Protein AF-X1H8E8-F1 (afdb_monomer)

Foldseek 3Di:
DDPDDDPQQFPLRVVLVVQVVVCVVVVDPPDDSLLCLLVSLLRLLLVVTDCDDPNVVSNVSNQVCLQVHPQLLSQLLCVVQVNHNHRDDSCCSHPPVSLLLVLDDPVVSVVQSVCLRVDPDNVSSNVSSVVSVVSSVVLVVLLVVVLVVLVVPADPDHFLEAEEEDEPRDLSNQQVSQVVCCVVQVHWYKYWYDDDQKTKIKIFHHPQFQPVVLVVVVVVQFPDKDDTRGIIITMGTPVCRVVSVVSSRVVCVVRDDPVSRDDDDDDPDDDDPVRDDDD

Organism: NCBI:txid412755

Structure (mmCIF, N/CA/C/O backbone):
data_AF-X1H8E8-F1
#
_entry.id   AF-X1H8E8-F1
#
loop_
_atom_site.group_PDB
_atom_site.id
_atom_site.type_symbol
_atom_site.label_atom_id
_atom_site.label_alt_id
_atom_site.label_comp_id
_atom_site.label_asym_id
_atom_site.label_entity_id
_atom_site.label_seq_id
_atom_site.pdbx_PDB_ins_code
_atom_site.Cartn_x
_atom_site.Cartn_y
_atom_site.Cartn_z
_atom_site.occupancy
_atom_site.B_iso_or_equiv
_atom_site.auth_seq_id
_atom_site.auth_comp_id
_atom_site.auth_asym_id
_atom_site.auth_atom_id
_atom_site.pdbx_PDB_model_num
ATOM 1 N N . ASP A 1 1 ? -3.486 -27.437 -11.346 1.00 59.25 1 ASP A N 1
ATOM 2 C CA . ASP A 1 1 ? -2.238 -27.109 -10.626 1.00 59.25 1 ASP A CA 1
ATOM 3 C C . ASP A 1 1 ? -1.227 -26.424 -11.524 1.00 59.25 1 ASP A C 1
ATOM 5 O O . ASP A 1 1 ? -1.175 -26.705 -12.714 1.00 59.25 1 ASP A O 1
ATOM 9 N N . CYS A 1 2 ? -0.461 -25.487 -10.970 1.00 76.62 2 CYS A N 1
ATOM 10 C CA . CYS A 1 2 ? 0.616 -24.782 -11.667 1.00 76.62 2 CYS A CA 1
ATOM 11 C C . CYS A 1 2 ? 1.951 -25.434 -11.276 1.00 76.62 2 CYS A C 1
ATOM 13 O O . CYS A 1 2 ? 2.201 -25.586 -10.083 1.00 76.62 2 CYS A O 1
ATOM 15 N N . SER A 1 3 ? 2.824 -25.776 -12.227 1.00 88.88 3 SER A N 1
ATOM 16 C CA . SER A 1 3 ? 4.136 -26.414 -11.976 1.00 88.88 3 SER A CA 1
ATOM 17 C C . SER A 1 3 ? 5.313 -25.432 -11.886 1.00 88.88 3 SER A C 1
ATOM 19 O O . SER A 1 3 ? 6.437 -25.843 -11.626 1.00 88.88 3 SER A O 1
ATOM 21 N N . TYR A 1 4 ? 5.069 -24.133 -12.080 1.00 88.50 4 TYR A N 1
ATOM 22 C CA . TYR A 1 4 ? 6.119 -23.109 -12.064 1.00 88.50 4 TYR A CA 1
ATOM 23 C C . TYR A 1 4 ? 6.870 -23.066 -10.709 1.00 88.50 4 TYR A C 1
ATOM 25 O O . TYR A 1 4 ? 6.191 -23.068 -9.680 1.00 88.50 4 TYR A O 1
ATOM 33 N N . PRO A 1 5 ? 8.214 -23.025 -10.670 1.00 88.44 5 PRO A N 1
ATOM 34 C CA . PRO A 1 5 ? 8.993 -23.292 -9.454 1.00 88.44 5 PRO A CA 1
ATOM 35 C C . PRO A 1 5 ? 8.773 -22.264 -8.336 1.00 88.44 5 PRO A C 1
ATOM 37 O O . PRO A 1 5 ? 8.593 -22.647 -7.183 1.00 88.44 5 PRO A O 1
ATOM 40 N N . PHE A 1 6 ? 8.706 -20.974 -8.669 1.00 92.19 6 PHE A N 1
ATOM 41 C CA . PHE A 1 6 ? 8.552 -19.907 -7.683 1.00 92.19 6 PHE A CA 1
ATOM 42 C C . PHE A 1 6 ? 7.147 -19.283 -7.734 1.00 92.19 6 PHE A C 1
ATOM 44 O O . PHE A 1 6 ? 6.775 -18.608 -8.693 1.00 92.19 6 PHE A O 1
ATOM 51 N N . LYS A 1 7 ? 6.330 -19.529 -6.701 1.00 89.00 7 LYS A N 1
ATOM 52 C CA . LYS A 1 7 ? 4.903 -19.135 -6.660 1.00 89.00 7 LYS A CA 1
ATOM 53 C C . LYS A 1 7 ? 4.640 -17.694 -6.239 1.00 89.00 7 LYS A C 1
ATOM 55 O O . LYS A 1 7 ? 3.517 -17.226 -6.396 1.00 89.00 7 LYS A O 1
ATOM 60 N N . GLU A 1 8 ? 5.648 -17.009 -5.713 1.00 90.44 8 GLU A N 1
ATOM 61 C CA . GLU A 1 8 ? 5.507 -15.677 -5.114 1.00 90.44 8 GLU A CA 1
ATOM 62 C C . GLU A 1 8 ? 5.952 -14.544 -6.053 1.00 90.44 8 GLU A C 1
ATOM 64 O O . GLU A 1 8 ? 6.223 -13.431 -5.602 1.00 90.44 8 GLU A O 1
ATOM 69 N N . LEU A 1 9 ? 6.035 -14.800 -7.366 1.00 93.00 9 LEU A N 1
ATOM 70 C CA . LEU A 1 9 ? 6.292 -13.743 -8.346 1.00 93.00 9 LEU A CA 1
ATOM 71 C C . LEU A 1 9 ? 5.257 -12.620 -8.209 1.00 93.00 9 LEU A C 1
ATOM 73 O O . LEU A 1 9 ? 4.049 -12.869 -8.211 1.00 93.00 9 LEU A O 1
ATOM 77 N N . ALA A 1 10 ? 5.735 -11.374 -8.171 1.00 93.69 10 ALA A N 1
ATOM 78 C CA . ALA A 1 10 ? 4.859 -10.215 -8.315 1.00 93.69 10 ALA A CA 1
ATOM 79 C C . ALA A 1 10 ? 4.105 -10.268 -9.652 1.00 93.69 10 ALA A C 1
ATOM 81 O O . ALA A 1 10 ? 4.581 -10.859 -10.628 1.00 93.69 10 ALA A O 1
ATOM 82 N N . GLY A 1 11 ? 2.965 -9.576 -9.747 1.00 93.19 11 GLY A N 1
ATOM 83 C CA . GLY A 1 11 ? 2.190 -9.529 -10.993 1.00 93.19 11 GLY A CA 1
ATOM 84 C C . GLY A 1 11 ? 3.018 -9.023 -12.183 1.00 93.19 11 GLY A C 1
ATOM 85 O O . GLY A 1 11 ? 2.935 -9.571 -13.283 1.00 93.19 11 GLY A O 1
ATOM 86 N N . VAL A 1 12 ? 3.895 -8.040 -11.945 1.00 95.12 12 VAL A N 1
ATOM 87 C CA . VAL A 1 12 ? 4.848 -7.546 -12.953 1.00 95.12 12 VAL A CA 1
ATOM 88 C C . VAL A 1 12 ? 5.909 -8.589 -13.326 1.00 95.12 12 VAL A C 1
ATOM 90 O O . VAL A 1 12 ? 6.312 -8.662 -14.483 1.00 95.12 12 VAL A O 1
ATOM 93 N N . GLY A 1 13 ? 6.320 -9.440 -12.382 1.00 96.00 13 GLY A N 1
ATOM 94 C CA . GLY A 1 13 ? 7.237 -10.551 -12.629 1.00 96.00 13 GLY A CA 1
ATOM 95 C C . GLY A 1 13 ? 6.613 -11.601 -13.546 1.00 96.00 13 GLY A C 1
ATOM 96 O O . GLY A 1 13 ? 7.248 -12.044 -14.498 1.00 96.00 13 GLY A O 1
ATOM 97 N N . VAL A 1 14 ? 5.333 -1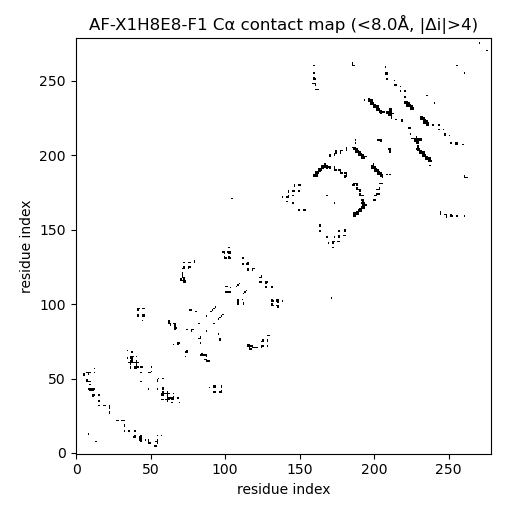1.929 -13.345 1.00 95.88 14 VAL A N 1
ATOM 98 C CA . VAL A 1 14 ? 4.589 -12.822 -14.251 1.00 95.88 14 VAL A CA 1
ATOM 99 C C . VAL A 1 14 ? 4.488 -12.220 -15.659 1.00 95.88 14 VAL A C 1
ATOM 101 O O . VAL A 1 14 ? 4.739 -12.913 -16.645 1.00 95.88 14 VAL A O 1
ATOM 104 N N . ALA A 1 15 ? 4.185 -10.921 -15.768 1.00 96.06 15 ALA A N 1
ATOM 105 C CA . ALA A 1 15 ? 4.158 -10.222 -17.055 1.00 96.06 15 ALA A CA 1
ATOM 106 C C . ALA A 1 15 ? 5.532 -10.237 -17.749 1.00 96.06 15 ALA A C 1
ATOM 108 O O . ALA A 1 15 ? 5.620 -10.489 -18.949 1.00 96.06 15 ALA A O 1
ATOM 109 N N . PHE A 1 16 ? 6.613 -10.047 -16.994 1.00 96.31 16 PHE A N 1
ATOM 110 C CA . PHE A 1 16 ? 7.978 -10.133 -17.504 1.00 96.31 16 PHE A CA 1
ATOM 111 C C . PHE A 1 16 ? 8.326 -11.530 -18.027 1.00 96.31 16 PHE A C 1
ATOM 113 O O . PHE A 1 16 ? 8.882 -11.657 -19.117 1.00 96.31 16 PHE A O 1
ATOM 120 N N . LYS A 1 17 ? 7.937 -12.592 -17.311 1.00 94.94 17 LYS A N 1
ATOM 121 C CA . LYS A 1 17 ? 8.120 -13.976 -17.776 1.00 94.94 17 LYS A CA 1
ATOM 122 C C . LYS A 1 17 ? 7.392 -14.247 -19.085 1.00 94.94 17 LYS A C 1
ATOM 124 O O . LYS A 1 17 ? 7.932 -14.932 -19.952 1.00 94.94 17 LYS A O 1
ATOM 129 N N . LEU A 1 18 ? 6.204 -13.670 -19.262 1.00 94.69 18 LEU A N 1
ATOM 130 C CA . LEU A 1 18 ? 5.484 -13.744 -20.529 1.00 94.69 18 LEU A CA 1
ATOM 131 C C . LEU A 1 18 ? 6.255 -13.043 -21.659 1.00 94.69 18 LEU A C 1
ATOM 133 O O . LEU A 1 18 ? 6.382 -13.617 -22.739 1.00 94.69 18 LEU A O 1
ATOM 137 N N . VAL A 1 19 ? 6.816 -11.853 -21.414 1.00 94.31 19 VAL A N 1
ATOM 138 C CA . VAL A 1 19 ? 7.668 -11.149 -22.393 1.00 94.31 19 VAL A CA 1
ATOM 139 C C . VAL A 1 19 ? 8.887 -11.996 -22.770 1.00 94.31 19 VAL A C 1
ATOM 141 O O . VAL A 1 19 ? 9.157 -12.168 -23.957 1.00 94.31 19 VAL A O 1
ATOM 144 N N . GLN A 1 20 ? 9.576 -12.594 -21.789 1.00 93.44 20 GLN A N 1
ATOM 145 C CA . GLN A 1 20 ? 10.710 -13.493 -22.039 1.00 93.44 20 GLN A CA 1
ATOM 146 C C . GLN A 1 20 ? 10.312 -14.693 -22.910 1.00 93.44 20 GLN A C 1
ATOM 148 O O . GLN A 1 20 ? 10.977 -14.983 -23.906 1.00 93.44 20 GLN A O 1
ATOM 153 N N . ALA A 1 21 ? 9.207 -15.364 -22.575 1.00 93.31 21 ALA A N 1
ATOM 154 C CA . ALA A 1 21 ? 8.723 -16.524 -23.319 1.00 93.31 21 ALA A CA 1
ATOM 155 C C . ALA A 1 21 ? 8.324 -16.170 -24.762 1.00 93.31 21 ALA A C 1
ATOM 157 O O . ALA A 1 21 ? 8.595 -16.939 -25.686 1.00 93.31 21 ALA A O 1
ATOM 158 N N . LEU A 1 22 ? 7.703 -15.005 -24.976 1.00 92.56 22 LEU A N 1
ATOM 159 C CA . LEU A 1 22 ? 7.336 -14.526 -26.311 1.00 92.56 22 LEU A CA 1
ATOM 160 C C . LEU A 1 22 ? 8.565 -14.166 -27.151 1.00 92.56 22 LEU A C 1
ATOM 162 O O . LEU A 1 22 ? 8.634 -14.583 -28.305 1.00 92.56 22 LEU A O 1
ATOM 166 N N . ALA A 1 23 ? 9.543 -13.453 -26.582 1.00 90.69 23 ALA A N 1
ATOM 167 C CA . ALA A 1 23 ? 10.782 -13.104 -27.279 1.00 90.69 23 ALA A CA 1
ATOM 168 C C . ALA A 1 23 ? 11.535 -14.362 -27.750 1.00 90.69 23 ALA A C 1
ATOM 170 O O . ALA A 1 23 ? 11.924 -14.454 -28.916 1.00 90.69 23 ALA A O 1
ATOM 171 N N . GLN A 1 24 ? 11.636 -15.374 -26.878 1.00 90.19 24 GLN A N 1
ATOM 172 C CA . GLN A 1 24 ? 12.229 -16.673 -27.210 1.00 90.19 24 GLN A CA 1
ATOM 173 C C . GLN A 1 24 ? 11.442 -17.405 -28.304 1.00 90.19 24 GLN A C 1
ATOM 175 O O . GLN A 1 24 ? 12.018 -17.829 -29.306 1.00 90.19 24 GLN A O 1
ATOM 180 N N . LYS A 1 25 ? 10.118 -17.531 -28.145 1.00 91.38 25 LYS A N 1
ATOM 181 C CA . LYS A 1 25 ? 9.270 -18.287 -29.078 1.00 91.38 25 LYS A CA 1
ATOM 182 C C . LYS A 1 25 ? 9.210 -17.666 -30.472 1.00 91.38 25 LYS A C 1
ATOM 184 O O . LYS A 1 25 ? 9.121 -18.394 -31.453 1.00 91.38 25 LYS A O 1
ATOM 189 N N . LEU A 1 26 ? 9.249 -16.340 -30.557 1.00 90.12 26 LEU A 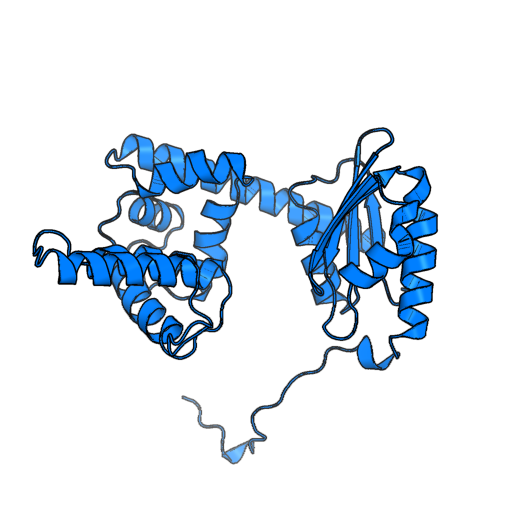N 1
ATOM 190 C CA . LEU A 1 26 ? 9.271 -15.617 -31.828 1.00 90.12 26 LEU A CA 1
ATOM 191 C C . LEU A 1 26 ? 10.684 -15.507 -32.419 1.00 90.12 26 LEU A C 1
ATOM 193 O O . LEU A 1 26 ? 10.824 -14.960 -33.508 1.00 90.12 26 LEU A O 1
ATOM 197 N N . SER A 1 27 ? 11.717 -15.986 -31.705 1.00 84.62 27 SER A N 1
ATOM 198 C CA . SER A 1 27 ? 13.137 -15.788 -32.049 1.00 84.62 27 SER A CA 1
ATOM 199 C C . SER A 1 27 ? 13.451 -14.329 -32.400 1.00 84.62 27 SER A C 1
ATOM 201 O O . SER A 1 27 ? 14.275 -14.035 -33.263 1.00 84.62 27 SER A O 1
ATOM 203 N N . SER A 1 28 ? 12.740 -13.403 -31.752 1.00 77.25 28 SER A N 1
ATOM 204 C CA . SER A 1 28 ? 12.810 -11.986 -32.069 1.00 77.25 28 SER A CA 1
ATOM 205 C C . SER A 1 28 ? 13.967 -11.369 -31.306 1.00 77.25 28 SER A C 1
ATOM 207 O O . SER A 1 28 ? 13.944 -11.305 -30.080 1.00 77.25 28 SER A O 1
ATOM 209 N N . THR A 1 29 ? 14.957 -10.865 -32.034 1.00 79.19 29 THR A N 1
ATOM 210 C CA . THR A 1 29 ? 16.015 -10.013 -31.474 1.00 79.19 29 THR A CA 1
ATOM 211 C C . THR A 1 29 ? 15.560 -8.563 -31.300 1.00 79.19 29 THR A C 1
ATOM 213 O O . THR A 1 29 ? 16.304 -7.752 -30.759 1.00 79.19 29 THR A O 1
ATOM 216 N N . ALA A 1 30 ? 14.347 -8.221 -31.752 1.00 80.62 30 ALA A N 1
ATOM 217 C CA . ALA A 1 30 ? 13.818 -6.860 -31.696 1.00 80.62 30 ALA A CA 1
ATOM 218 C C . ALA A 1 30 ? 13.302 -6.461 -30.305 1.00 80.62 30 ALA A C 1
ATOM 220 O O . ALA A 1 30 ? 13.048 -5.284 -30.070 1.00 80.62 30 ALA A O 1
ATOM 221 N N . VAL A 1 31 ? 13.113 -7.426 -29.401 1.00 84.00 31 VAL A N 1
ATOM 222 C CA . VAL A 1 31 ? 12.701 -7.177 -28.018 1.00 84.00 31 VAL A CA 1
ATOM 223 C C . VAL A 1 31 ? 13.732 -7.816 -27.107 1.00 84.00 31 VAL A C 1
ATOM 225 O O . VAL A 1 31 ? 13.791 -9.040 -27.015 1.00 84.00 31 VAL A O 1
ATOM 228 N N . ASP A 1 32 ? 14.515 -6.993 -26.418 1.00 90.19 32 ASP A N 1
ATOM 229 C CA . ASP A 1 32 ? 15.323 -7.447 -25.294 1.00 90.19 32 ASP A CA 1
ATOM 230 C C . ASP A 1 32 ? 14.500 -7.293 -24.004 1.00 90.19 32 ASP A C 1
ATOM 232 O O . ASP A 1 32 ? 14.245 -6.167 -23.568 1.00 90.19 32 ASP A O 1
ATOM 236 N N . PRO A 1 33 ? 14.075 -8.396 -23.353 1.00 91.75 33 PRO A N 1
ATOM 237 C CA . PRO A 1 33 ? 13.344 -8.308 -22.099 1.00 91.75 33 PRO A CA 1
ATOM 238 C C . PRO A 1 33 ? 14.093 -7.505 -21.029 1.00 91.75 33 PRO A C 1
ATOM 240 O O . PRO A 1 33 ? 13.442 -6.869 -20.205 1.00 91.75 33 PRO A O 1
ATOM 243 N N . SER A 1 34 ? 15.435 -7.490 -21.043 1.00 91.69 34 SER A N 1
ATOM 244 C CA . SER A 1 34 ? 16.251 -6.785 -20.046 1.00 91.69 34 SER A CA 1
ATOM 245 C C . SER A 1 34 ? 15.936 -5.283 -19.956 1.00 91.69 34 SER A C 1
ATOM 247 O O . SER A 1 34 ? 16.108 -4.666 -18.900 1.00 91.69 34 SER A O 1
ATOM 249 N N . GLU A 1 35 ? 15.385 -4.698 -21.025 1.00 92.25 35 GLU A N 1
ATOM 250 C CA . GLU A 1 35 ? 14.961 -3.300 -21.070 1.00 92.25 35 GLU A CA 1
ATOM 251 C C . GLU A 1 35 ? 13.826 -2.967 -20.100 1.00 92.25 35 GLU A C 1
ATOM 253 O O . GLU A 1 35 ? 13.697 -1.810 -19.714 1.00 92.25 35 GLU A O 1
ATOM 258 N N . TYR A 1 36 ? 13.045 -3.960 -19.669 1.00 95.38 36 TYR A N 1
ATOM 259 C CA . TYR A 1 36 ? 11.902 -3.768 -18.772 1.00 95.38 36 TYR A CA 1
ATOM 260 C C . TYR A 1 36 ? 12.219 -4.050 -17.300 1.00 95.38 36 TYR A C 1
ATOM 262 O O . TYR A 1 36 ? 11.323 -3.975 -16.456 1.00 95.38 36 TYR A O 1
ATOM 270 N N . LEU A 1 37 ? 13.463 -4.408 -16.963 1.00 97.12 37 LEU A N 1
ATOM 271 C CA . LEU A 1 37 ? 13.833 -4.788 -15.596 1.00 97.12 37 LEU A CA 1
ATOM 272 C C . LEU A 1 37 ? 13.620 -3.653 -14.584 1.00 97.12 37 LEU A C 1
ATOM 274 O O . LEU A 1 37 ? 13.286 -3.921 -13.433 1.00 97.12 37 LEU A O 1
ATOM 278 N N . ASP A 1 38 ? 13.735 -2.395 -15.004 1.00 96.75 38 ASP A N 1
ATOM 279 C CA . ASP A 1 38 ? 13.435 -1.232 -14.165 1.00 96.75 38 ASP A CA 1
ATOM 280 C C . ASP A 1 38 ? 11.955 -1.182 -13.734 1.00 96.75 38 ASP A C 1
ATOM 282 O O . ASP A 1 38 ? 11.650 -0.964 -12.557 1.00 96.75 38 ASP A O 1
ATOM 286 N N . LEU A 1 39 ? 11.026 -1.464 -14.652 1.00 96.62 39 LEU A N 1
ATOM 287 C CA . LEU A 1 39 ? 9.596 -1.593 -14.372 1.00 96.62 39 LEU A CA 1
ATOM 288 C C . LEU A 1 39 ? 9.301 -2.819 -13.503 1.00 96.62 39 LEU A C 1
ATOM 290 O O . LEU A 1 39 ? 8.440 -2.750 -12.623 1.00 96.62 39 LEU A O 1
ATOM 294 N N . VAL A 1 40 ? 10.021 -3.924 -13.720 1.00 97.31 40 VAL A N 1
ATOM 295 C CA . VAL A 1 40 ? 9.889 -5.143 -12.910 1.00 97.31 40 VAL A CA 1
ATOM 296 C C . VAL A 1 40 ? 10.310 -4.887 -11.472 1.00 97.31 40 VAL A C 1
ATOM 298 O O . VAL A 1 40 ? 9.544 -5.212 -10.565 1.00 97.31 40 VAL A O 1
ATOM 301 N N . ALA A 1 41 ? 11.470 -4.269 -11.239 1.00 97.12 41 ALA A N 1
ATOM 302 C CA . ALA A 1 41 ? 11.906 -3.918 -9.891 1.00 97.12 41 ALA A CA 1
ATOM 303 C C . ALA A 1 41 ? 10.909 -2.970 -9.221 1.00 97.12 41 ALA A C 1
ATOM 305 O O . ALA A 1 41 ? 10.470 -3.229 -8.101 1.00 97.12 41 ALA A O 1
ATOM 306 N N . LEU A 1 42 ? 10.483 -1.921 -9.932 1.00 96.25 42 LEU A N 1
ATOM 307 C CA . LEU A 1 42 ? 9.504 -0.961 -9.432 1.00 96.25 42 LEU A CA 1
ATOM 308 C C . LEU A 1 42 ? 8.193 -1.633 -9.004 1.00 96.25 42 LEU A C 1
ATOM 310 O O . LEU A 1 42 ? 7.727 -1.390 -7.893 1.00 96.25 42 LEU A O 1
ATOM 314 N N . GLY A 1 43 ? 7.596 -2.464 -9.863 1.00 94.81 43 GLY A N 1
ATOM 315 C CA . GLY A 1 43 ? 6.335 -3.138 -9.553 1.00 94.81 43 GLY A CA 1
ATOM 316 C C . GLY A 1 43 ? 6.484 -4.196 -8.458 1.00 94.81 43 GLY A C 1
ATOM 317 O O . GLY A 1 43 ? 5.631 -4.285 -7.583 1.00 94.81 43 GLY A O 1
ATOM 318 N N . THR A 1 44 ? 7.593 -4.940 -8.447 1.00 96.19 44 THR A N 1
ATOM 319 C CA . THR A 1 44 ? 7.859 -5.971 -7.430 1.00 96.19 44 THR A CA 1
ATOM 320 C C . THR A 1 44 ? 8.000 -5.350 -6.042 1.00 96.19 44 THR A C 1
ATOM 322 O O . THR A 1 44 ? 7.369 -5.809 -5.092 1.00 96.19 44 THR A O 1
ATOM 325 N N . ILE A 1 45 ? 8.760 -4.256 -5.928 1.00 95.94 45 ILE A N 1
ATOM 326 C CA . ILE A 1 45 ? 8.913 -3.524 -4.665 1.00 95.94 45 ILE A CA 1
ATOM 327 C C . ILE A 1 45 ? 7.593 -2.846 -4.265 1.00 95.94 45 ILE A C 1
ATOM 329 O O . ILE A 1 45 ? 7.234 -2.846 -3.089 1.00 95.94 45 ILE A O 1
ATOM 333 N N . ALA A 1 46 ? 6.842 -2.292 -5.225 1.00 91.88 46 ALA A N 1
ATOM 334 C CA . ALA A 1 46 ? 5.552 -1.652 -4.956 1.00 91.88 46 ALA A CA 1
ATOM 335 C C . ALA A 1 46 ? 4.476 -2.629 -4.446 1.00 91.88 46 ALA A C 1
ATOM 337 O O . ALA A 1 46 ? 3.617 -2.211 -3.666 1.00 91.88 46 ALA A O 1
ATOM 338 N N . ASP A 1 47 ? 4.530 -3.900 -4.856 1.00 88.69 47 ASP A N 1
ATOM 339 C CA . ASP A 1 47 ? 3.618 -4.956 -4.399 1.00 88.69 47 ASP A CA 1
ATOM 340 C C . ASP A 1 47 ? 3.996 -5.528 -3.019 1.00 88.69 47 ASP A C 1
ATOM 342 O O . ASP A 1 47 ? 3.213 -6.280 -2.439 1.00 88.69 47 ASP A O 1
ATOM 346 N N . VAL A 1 48 ? 5.158 -5.153 -2.463 1.00 86.38 48 VAL A N 1
ATOM 347 C CA . VAL A 1 48 ? 5.635 -5.602 -1.139 1.00 86.38 48 VAL A CA 1
ATOM 348 C C . VAL A 1 48 ? 5.658 -7.142 -1.035 1.00 86.38 48 VAL A C 1
ATOM 350 O O . VAL A 1 48 ? 5.318 -7.725 -0.005 1.00 86.38 48 VAL A O 1
ATOM 353 N N . VAL A 1 49 ? 6.030 -7.82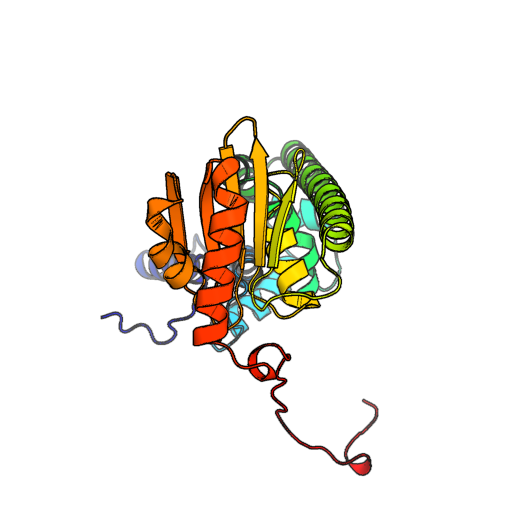2 -2.126 1.00 88.50 49 VAL A N 1
ATOM 354 C CA . VAL A 1 49 ? 6.200 -9.287 -2.149 1.00 88.50 49 VAL A CA 1
ATOM 355 C C . VAL A 1 49 ? 7.558 -9.701 -1.579 1.00 88.50 49 VAL A C 1
ATOM 357 O O . VAL A 1 49 ? 8.470 -8.884 -1.450 1.00 88.50 49 VAL A O 1
ATOM 360 N N . SER A 1 50 ? 7.717 -10.988 -1.252 1.00 88.31 50 SER A N 1
ATOM 361 C CA . SER A 1 50 ? 8.978 -11.507 -0.718 1.00 88.31 50 SER A CA 1
ATOM 362 C C . SER A 1 50 ? 10.125 -11.342 -1.717 1.00 88.31 50 SER A C 1
ATOM 364 O O . SER A 1 50 ? 10.042 -11.810 -2.855 1.00 88.31 50 SER A O 1
ATOM 366 N N . LEU A 1 51 ? 11.229 -10.732 -1.278 1.00 93.06 51 LEU A N 1
ATOM 367 C CA . LEU A 1 51 ? 12.468 -10.611 -2.053 1.00 93.06 51 LEU A CA 1
ATOM 368 C C . LEU A 1 51 ? 13.364 -11.836 -1.850 1.00 93.06 51 LEU A C 1
ATOM 370 O O . LEU A 1 51 ? 14.504 -11.754 -1.390 1.00 93.06 51 LEU A O 1
ATOM 374 N N . LYS A 1 52 ? 12.808 -12.993 -2.204 1.00 93.50 52 LYS A N 1
ATOM 375 C CA . LYS A 1 52 ? 13.482 -14.291 -2.252 1.00 93.50 52 LYS A CA 1
ATOM 376 C C . LYS A 1 52 ? 13.559 -14.769 -3.699 1.00 93.50 52 LYS A C 1
ATOM 378 O O . LYS A 1 52 ? 12.781 -14.318 -4.539 1.00 93.50 52 LYS A O 1
ATOM 383 N N . ASP A 1 53 ? 14.503 -15.668 -3.963 1.00 95.31 53 ASP A N 1
ATOM 384 C CA . ASP A 1 53 ? 14.640 -16.369 -5.245 1.00 95.31 53 ASP A CA 1
ATOM 385 C C . ASP A 1 53 ? 14.537 -15.417 -6.462 1.00 95.31 53 ASP A C 1
ATOM 387 O O . ASP A 1 53 ? 15.265 -14.420 -6.525 1.00 95.31 53 ASP A O 1
ATOM 391 N N . GLU A 1 54 ? 13.615 -15.658 -7.398 1.00 95.69 54 GLU A N 1
ATOM 392 C CA . GLU A 1 54 ? 13.482 -14.866 -8.621 1.00 95.69 54 GLU A CA 1
ATOM 393 C C . GLU A 1 54 ? 13.192 -13.384 -8.362 1.00 95.69 54 GLU A C 1
ATOM 395 O O . GLU A 1 54 ? 13.796 -12.532 -9.014 1.00 95.69 54 GLU A O 1
ATOM 400 N N . ASN A 1 55 ? 12.326 -13.048 -7.396 1.00 96.81 55 ASN A N 1
ATOM 401 C CA . ASN A 1 55 ? 12.039 -11.644 -7.074 1.00 96.81 55 ASN A CA 1
ATOM 402 C C . ASN A 1 55 ? 13.317 -10.914 -6.641 1.00 96.81 55 ASN A C 1
ATOM 404 O O . ASN A 1 55 ? 13.531 -9.773 -7.042 1.00 96.81 55 ASN A O 1
ATOM 408 N N . ARG A 1 56 ? 14.195 -11.578 -5.875 1.00 96.81 56 ARG A N 1
ATOM 409 C CA . ARG A 1 56 ? 15.479 -11.007 -5.440 1.00 96.81 56 ARG A CA 1
ATOM 410 C C . ARG A 1 56 ? 16.388 -10.700 -6.627 1.00 96.81 56 ARG A C 1
ATOM 412 O O . ARG A 1 56 ? 16.976 -9.623 -6.684 1.00 96.81 56 ARG A O 1
ATOM 419 N N . VAL A 1 57 ? 16.509 -11.639 -7.565 1.00 96.50 57 VAL A N 1
ATOM 420 C CA . VAL A 1 57 ? 17.357 -11.469 -8.756 1.00 96.50 57 VAL A CA 1
ATOM 421 C C . VAL A 1 57 ? 16.803 -10.363 -9.656 1.00 96.50 57 VAL A C 1
ATOM 423 O O . VAL A 1 57 ? 17.549 -9.474 -10.063 1.00 96.50 57 VAL A O 1
ATOM 426 N N . LEU A 1 58 ? 15.494 -10.381 -9.922 1.00 97.19 58 LEU A N 1
ATOM 427 C CA . LEU A 1 58 ? 14.823 -9.385 -10.758 1.00 97.19 58 LEU A CA 1
ATOM 428 C C . LEU A 1 58 ? 14.913 -7.979 -10.158 1.00 97.19 58 LEU A C 1
ATOM 430 O O . LEU A 1 58 ? 15.189 -7.028 -10.885 1.00 97.19 58 LEU A O 1
ATOM 434 N N . VAL A 1 59 ? 14.725 -7.844 -8.843 1.00 97.62 59 VAL A N 1
ATOM 435 C CA . VAL A 1 59 ? 14.851 -6.554 -8.156 1.00 97.62 59 VAL A CA 1
ATOM 436 C C . VAL A 1 59 ? 16.287 -6.053 -8.188 1.00 97.62 59 VAL A C 1
ATOM 438 O O . VAL A 1 59 ? 16.493 -4.900 -8.553 1.00 97.62 59 VAL A O 1
ATOM 441 N N . LYS A 1 60 ? 17.283 -6.900 -7.897 1.00 97.00 60 LYS A N 1
ATOM 442 C CA . LYS A 1 60 ? 18.695 -6.496 -7.947 1.00 97.00 60 LYS A CA 1
ATOM 443 C C . LYS A 1 60 ? 19.071 -5.930 -9.322 1.00 97.00 60 LYS A C 1
ATOM 445 O O . LYS A 1 60 ? 19.520 -4.792 -9.414 1.00 97.00 60 LYS A O 1
ATOM 450 N N . LEU A 1 61 ? 18.831 -6.702 -10.383 1.00 97.00 61 LEU A N 1
ATOM 451 C CA . LEU A 1 61 ? 19.157 -6.287 -11.752 1.00 97.00 61 LEU A CA 1
ATOM 452 C C . LEU A 1 61 ? 18.317 -5.082 -12.199 1.00 97.00 61 LEU A C 1
ATOM 454 O O . LEU A 1 61 ? 18.791 -4.202 -12.914 1.00 97.00 61 LEU A O 1
ATOM 458 N N . GLY A 1 62 ? 17.057 -5.018 -11.771 1.00 97.31 62 GLY A N 1
ATOM 459 C CA . GLY A 1 62 ? 16.168 -3.920 -12.113 1.00 97.31 62 GLY A CA 1
ATOM 460 C C . GLY A 1 62 ? 16.484 -2.609 -11.400 1.00 97.31 62 GLY A C 1
ATOM 461 O O . GLY A 1 62 ? 16.263 -1.557 -11.990 1.00 97.31 62 GLY A O 1
ATOM 462 N N . LEU A 1 63 ? 17.048 -2.628 -10.188 1.00 96.94 63 LEU A N 1
ATOM 463 C CA . LEU A 1 63 ? 17.541 -1.419 -9.516 1.00 96.94 63 LEU A CA 1
ATOM 464 C C . LEU A 1 63 ? 18.767 -0.837 -10.226 1.00 96.94 63 LEU A C 1
ATOM 466 O O . LEU A 1 63 ? 18.807 0.370 -10.477 1.00 96.94 63 LEU A O 1
ATOM 470 N N . GLU A 1 64 ? 19.713 -1.695 -10.622 1.00 94.81 64 GLU A N 1
ATOM 471 C CA . GLU A 1 64 ? 20.860 -1.307 -11.456 1.00 94.81 64 GLU A CA 1
ATOM 472 C C . GLU A 1 64 ? 20.372 -0.682 -12.775 1.00 94.81 64 GLU A C 1
ATOM 474 O O . GLU A 1 64 ? 20.829 0.389 -13.186 1.00 94.81 64 GLU A O 1
ATOM 479 N N . ARG A 1 65 ? 19.359 -1.296 -13.406 1.00 95.44 65 ARG A N 1
ATOM 480 C CA . ARG A 1 65 ? 18.739 -0.761 -14.622 1.00 95.44 65 ARG A CA 1
ATOM 481 C C . ARG A 1 65 ? 18.008 0.557 -14.380 1.00 95.44 65 ARG A C 1
ATOM 483 O O . ARG A 1 65 ? 18.118 1.459 -15.203 1.00 95.44 65 ARG A O 1
ATOM 490 N N . LEU A 1 66 ? 17.289 0.694 -13.267 1.00 96.38 66 LEU A N 1
ATOM 491 C CA . LEU A 1 66 ? 16.499 1.878 -12.922 1.00 96.38 66 LEU A CA 1
ATOM 492 C C . LEU A 1 66 ? 17.374 3.129 -12.776 1.00 96.38 66 LEU A C 1
ATOM 494 O O . LEU A 1 66 ? 16.973 4.202 -13.229 1.00 96.38 66 LEU A O 1
ATOM 498 N N . GLN A 1 67 ? 18.582 2.991 -12.219 1.00 93.06 67 GLN A N 1
ATOM 499 C CA . GLN A 1 67 ? 19.563 4.081 -12.129 1.00 93.06 67 GLN A CA 1
ATOM 500 C C . GLN A 1 67 ? 19.905 4.676 -13.506 1.00 93.06 67 GLN A C 1
ATOM 502 O O . GLN A 1 67 ? 20.129 5.882 -13.627 1.00 93.06 67 GLN A O 1
ATOM 507 N N . GLN A 1 68 ? 19.909 3.839 -14.545 1.00 91.62 68 GLN A N 1
ATOM 508 C CA . GLN A 1 68 ? 20.222 4.202 -15.929 1.00 91.62 68 GLN A CA 1
ATOM 509 C C . GLN A 1 68 ? 19.034 3.949 -16.870 1.00 91.62 68 GLN A C 1
ATOM 511 O O . GLN A 1 68 ? 19.219 3.616 -18.043 1.00 91.62 68 GLN A O 1
ATOM 516 N N . SER A 1 69 ? 17.810 4.080 -16.351 1.00 93.94 69 SER A N 1
ATOM 517 C CA . SER A 1 69 ? 16.594 3.739 -17.088 1.00 93.94 69 SER A CA 1
ATOM 518 C C . SER A 1 69 ? 16.516 4.508 -18.409 1.00 93.94 69 SER A C 1
ATOM 520 O O . SER A 1 69 ? 16.744 5.718 -18.445 1.00 93.94 69 SER A O 1
ATOM 522 N N . SER A 1 70 ? 16.158 3.826 -19.499 1.00 92.75 70 SER A N 1
ATOM 523 C CA . SER A 1 70 ? 15.814 4.461 -20.779 1.00 92.75 70 SER A CA 1
ATOM 524 C C . SER A 1 70 ? 14.374 4.991 -20.786 1.00 92.75 70 SER A C 1
ATOM 526 O O . SER A 1 70 ? 14.023 5.810 -21.638 1.00 92.75 70 SER A O 1
ATOM 528 N N . ASN A 1 71 ? 13.547 4.588 -19.814 1.00 96.12 71 ASN A N 1
ATOM 529 C CA . ASN A 1 71 ? 12.160 5.009 -19.695 1.00 96.12 71 ASN A CA 1
ATOM 530 C C . ASN A 1 71 ? 12.074 6.492 -19.304 1.00 96.12 71 ASN A C 1
ATOM 532 O O . ASN A 1 71 ? 12.416 6.898 -18.189 1.00 96.12 71 ASN A O 1
ATOM 536 N N . LEU A 1 72 ? 11.572 7.319 -20.223 1.00 97.00 72 LEU A N 1
ATOM 537 C CA . LEU A 1 72 ? 11.452 8.763 -20.024 1.00 97.00 72 LEU A CA 1
ATOM 538 C C . LEU A 1 72 ? 10.621 9.121 -18.781 1.00 97.00 72 LEU A C 1
ATOM 540 O O . LEU A 1 72 ? 10.991 10.043 -18.048 1.00 97.00 72 LEU A O 1
ATOM 544 N N . GLY A 1 73 ? 9.537 8.388 -18.516 1.00 96.69 73 GLY A N 1
ATOM 545 C CA . GLY A 1 73 ? 8.681 8.587 -17.349 1.00 96.69 73 GLY A CA 1
ATOM 546 C C . GLY A 1 73 ? 9.413 8.353 -16.029 1.00 96.69 73 GLY A C 1
ATOM 547 O O . GLY A 1 73 ? 9.366 9.201 -15.133 1.00 96.69 73 GLY A O 1
ATOM 548 N N . LEU A 1 74 ? 10.152 7.244 -15.927 1.00 96.50 74 LEU A N 1
ATOM 549 C CA . LEU A 1 74 ? 10.960 6.921 -14.746 1.00 96.50 74 LEU A CA 1
ATOM 550 C C . LEU A 1 74 ? 12.087 7.929 -14.534 1.00 96.50 74 LEU A C 1
ATOM 552 O O . LEU A 1 74 ? 12.229 8.457 -13.431 1.00 96.50 74 LEU A O 1
ATOM 556 N N . ARG A 1 75 ? 12.829 8.283 -15.590 1.00 97.00 75 ARG A N 1
ATOM 557 C CA . ARG A 1 75 ? 13.874 9.320 -15.523 1.00 97.00 75 ARG A CA 1
ATOM 558 C C . ARG A 1 75 ? 13.324 10.657 -15.035 1.00 97.00 75 ARG A C 1
ATOM 560 O O . ARG A 1 75 ? 13.942 11.329 -14.211 1.00 97.00 75 ARG A O 1
ATOM 567 N N . THR A 1 76 ? 12.146 11.034 -15.528 1.00 97.19 76 THR A N 1
ATOM 568 C CA . THR A 1 76 ? 11.476 12.275 -15.131 1.00 97.19 76 THR A CA 1
ATOM 569 C C . THR A 1 76 ? 11.102 12.245 -13.650 1.00 97.19 76 THR A C 1
ATOM 571 O O . THR A 1 76 ? 11.349 13.221 -12.943 1.00 97.19 76 THR A O 1
ATOM 574 N N . LEU A 1 77 ? 10.559 11.126 -13.154 1.00 95.44 77 LEU A N 1
ATOM 575 C CA . LEU A 1 77 ? 10.271 10.961 -11.727 1.00 95.44 77 LEU A CA 1
ATOM 576 C C . LEU A 1 77 ? 11.538 11.025 -10.880 1.00 95.44 77 LEU A C 1
ATOM 578 O O . LEU A 1 77 ? 11.558 11.786 -9.919 1.00 95.44 77 LEU A O 1
ATOM 582 N N . LEU A 1 78 ? 12.590 10.288 -11.247 1.00 96.50 78 LEU A N 1
ATOM 583 C CA . LEU A 1 78 ? 13.878 10.290 -10.546 1.00 96.50 78 LEU A CA 1
ATOM 584 C C . LEU A 1 78 ? 14.461 11.702 -10.445 1.00 96.50 78 LEU A C 1
ATOM 586 O O . LEU A 1 78 ? 14.898 12.115 -9.371 1.00 96.50 78 LEU A O 1
ATOM 590 N N . SER A 1 79 ? 14.413 12.473 -11.534 1.00 96.12 79 SER A N 1
ATOM 591 C CA . SER A 1 79 ? 14.828 13.877 -11.528 1.00 96.12 79 SER A CA 1
ATOM 592 C C . SER A 1 79 ? 13.966 14.728 -10.601 1.00 96.12 79 SER A C 1
ATOM 594 O O . SER A 1 79 ? 14.510 15.518 -9.833 1.00 96.12 79 SER A O 1
ATOM 596 N N . LEU A 1 80 ? 12.640 14.571 -10.649 1.00 95.50 80 LEU A N 1
ATOM 597 C CA . LEU A 1 80 ? 11.704 15.348 -9.835 1.00 95.50 80 LEU A CA 1
ATOM 598 C C . LEU A 1 80 ? 11.918 15.122 -8.332 1.00 95.50 80 LEU A C 1
ATOM 600 O O . LEU A 1 80 ? 11.768 16.051 -7.545 1.00 95.50 80 LEU A O 1
ATOM 604 N N . VAL A 1 81 ? 12.286 13.900 -7.937 1.00 94.75 81 VAL A N 1
ATOM 605 C CA . VAL A 1 81 ? 12.510 13.531 -6.531 1.00 94.75 81 VAL A CA 1
ATOM 606 C C . VAL A 1 81 ? 13.971 13.653 -6.084 1.00 94.75 81 VAL A C 1
ATOM 608 O O . VAL A 1 81 ? 14.304 13.242 -4.976 1.00 94.75 81 VAL A O 1
ATOM 611 N N . GLY A 1 82 ? 14.852 14.204 -6.926 1.00 95.69 82 GLY A N 1
ATOM 612 C CA . GLY A 1 82 ? 16.262 14.422 -6.585 1.00 95.69 82 GLY A CA 1
ATOM 613 C C . GLY A 1 82 ? 17.099 13.140 -6.483 1.00 95.69 82 GLY A C 1
ATOM 614 O O . GLY A 1 82 ? 18.093 13.115 -5.752 1.00 95.69 82 GLY A O 1
ATOM 615 N N . LEU A 1 83 ? 16.702 12.082 -7.195 1.00 95.88 83 LEU A N 1
ATOM 616 C CA . LEU A 1 83 ? 17.398 10.791 -7.273 1.00 95.88 83 LEU A CA 1
ATOM 617 C C . LEU A 1 83 ? 18.137 10.571 -8.603 1.00 95.88 83 LEU A C 1
ATOM 619 O O . LEU A 1 83 ? 18.753 9.530 -8.799 1.00 95.88 83 LEU A O 1
ATOM 623 N N . SER A 1 84 ? 18.108 11.541 -9.520 1.00 94.06 84 SER A N 1
ATOM 624 C CA . SER A 1 84 ? 18.828 11.440 -10.794 1.00 94.06 84 SER A CA 1
ATOM 625 C C . SER A 1 84 ? 20.327 11.203 -10.579 1.00 94.06 84 SER A C 1
ATOM 627 O O . SER A 1 84 ? 20.977 11.966 -9.865 1.00 94.06 84 SER A O 1
ATOM 629 N N . GLY A 1 85 ? 20.868 10.163 -11.221 1.00 88.56 85 GLY A N 1
ATOM 630 C CA . GLY A 1 85 ? 22.288 9.800 -11.162 1.00 88.56 85 GLY A CA 1
ATOM 631 C C . GLY A 1 85 ? 22.750 9.177 -9.840 1.00 88.56 85 GLY A C 1
ATOM 632 O O . GLY A 1 85 ? 23.937 8.900 -9.697 1.00 88.56 85 GLY A O 1
ATOM 633 N N . LYS A 1 86 ? 21.844 8.949 -8.882 1.00 92.62 86 LYS A N 1
ATOM 634 C CA . LYS A 1 86 ? 22.162 8.309 -7.600 1.00 92.62 86 LYS A CA 1
ATOM 635 C C . LYS A 1 86 ? 21.938 6.806 -7.676 1.00 92.62 86 LYS A C 1
ATOM 637 O O . LYS A 1 86 ? 21.124 6.339 -8.469 1.00 92.62 86 LYS A O 1
ATOM 642 N N . GLU A 1 87 ? 22.633 6.069 -6.819 1.00 93.81 87 GLU A N 1
ATOM 643 C CA . GLU A 1 87 ? 22.297 4.673 -6.554 1.00 93.81 87 GLU A CA 1
ATOM 644 C C . GLU A 1 87 ? 20.874 4.595 -5.989 1.00 93.81 87 GLU A C 1
ATOM 646 O O . GLU A 1 87 ? 20.516 5.353 -5.077 1.00 93.81 87 GLU A O 1
ATOM 651 N N . ILE A 1 88 ? 20.056 3.718 -6.574 1.00 95.62 88 ILE A N 1
ATOM 652 C CA . ILE A 1 88 ? 18.648 3.575 -6.215 1.00 95.62 88 ILE A CA 1
ATOM 653 C C . ILE A 1 88 ? 18.472 2.354 -5.326 1.00 95.62 88 ILE A C 1
ATOM 655 O O . ILE A 1 88 ? 18.755 1.232 -5.734 1.00 95.62 88 ILE A O 1
ATOM 659 N N . THR A 1 89 ? 17.957 2.574 -4.120 1.00 95.56 89 THR A N 1
ATOM 660 C CA . THR A 1 89 ? 17.704 1.492 -3.162 1.00 95.56 89 THR A CA 1
ATOM 661 C C . THR A 1 89 ? 16.247 1.044 -3.183 1.00 95.56 89 THR A C 1
ATOM 663 O O . THR A 1 89 ? 15.344 1.806 -3.544 1.00 95.56 89 THR A O 1
ATOM 666 N N . GLU A 1 90 ? 15.989 -0.175 -2.707 1.00 94.25 90 GLU A N 1
ATOM 667 C CA . GLU A 1 90 ? 14.629 -0.699 -2.523 1.00 94.25 90 GLU A CA 1
ATOM 668 C C . GLU A 1 90 ? 13.759 0.247 -1.685 1.00 94.25 90 GLU A C 1
ATOM 670 O O . GLU A 1 90 ? 12.611 0.523 -2.034 1.00 94.25 90 GLU A O 1
ATOM 675 N N . GLY A 1 91 ? 14.331 0.827 -0.623 1.00 94.06 91 GLY A N 1
ATOM 676 C CA . GLY A 1 91 ? 13.647 1.806 0.219 1.00 94.06 91 GLY A CA 1
ATOM 677 C C . GLY A 1 91 ? 13.234 3.063 -0.552 1.00 94.06 91 GLY A C 1
ATOM 678 O O . GLY A 1 91 ? 12.112 3.546 -0.402 1.00 94.06 91 GLY A O 1
ATOM 679 N N . GLN A 1 92 ? 14.085 3.588 -1.435 1.00 96.12 92 GLN A N 1
ATOM 680 C CA . GLN A 1 92 ? 13.708 4.730 -2.272 1.00 96.12 92 GLN A CA 1
ATOM 681 C C . GLN A 1 92 ? 12.591 4.360 -3.255 1.00 96.12 92 GLN A C 1
ATOM 683 O O . GLN A 1 92 ? 11.644 5.127 -3.437 1.00 96.12 92 GLN A O 1
ATOM 688 N N . VAL A 1 93 ? 12.629 3.167 -3.843 1.00 96.06 93 VAL A N 1
ATOM 689 C CA . VAL A 1 93 ? 11.533 2.705 -4.702 1.00 96.06 93 VAL A CA 1
ATOM 690 C C . VAL A 1 93 ? 10.227 2.594 -3.905 1.00 96.06 93 VAL A C 1
ATOM 692 O O . VAL A 1 93 ? 9.230 3.207 -4.292 1.00 96.06 93 VAL A O 1
ATOM 695 N N . GLY A 1 94 ? 10.238 1.897 -2.767 1.00 93.88 94 GLY A N 1
ATOM 696 C CA . GLY A 1 94 ? 9.049 1.628 -1.953 1.00 93.88 94 GLY A CA 1
ATOM 697 C C . GLY A 1 94 ? 8.455 2.862 -1.265 1.00 93.88 94 GLY A C 1
ATOM 698 O O . GLY A 1 94 ? 7.234 2.999 -1.191 1.00 93.88 94 GLY A O 1
ATOM 699 N N . PHE A 1 95 ? 9.288 3.804 -0.808 1.00 91.69 95 PHE A N 1
ATOM 700 C CA . PHE A 1 95 ? 8.841 4.963 -0.019 1.00 91.69 95 PHE A CA 1
ATOM 701 C C . PHE A 1 95 ? 8.830 6.296 -0.786 1.00 91.69 95 PHE A C 1
ATOM 703 O O . PHE A 1 95 ? 8.194 7.263 -0.339 1.00 91.69 95 PHE A O 1
ATOM 710 N N . ILE A 1 96 ? 9.489 6.379 -1.949 1.00 94.75 96 ILE A N 1
ATOM 711 C CA . ILE A 1 96 ? 9.585 7.614 -2.747 1.00 94.75 96 ILE A CA 1
ATOM 712 C C . ILE A 1 96 ? 8.889 7.450 -4.100 1.00 94.75 96 ILE A C 1
ATOM 714 O O . ILE A 1 96 ? 7.994 8.248 -4.397 1.00 94.75 96 ILE A O 1
ATOM 718 N N . LEU A 1 97 ? 9.245 6.446 -4.904 1.00 95.00 97 LEU A N 1
ATOM 719 C CA . LEU A 1 97 ? 8.728 6.307 -6.274 1.00 95.00 97 LEU A CA 1
ATOM 720 C C . LEU A 1 97 ? 7.329 5.682 -6.321 1.00 95.00 97 LEU A C 1
ATOM 722 O O . LEU A 1 97 ? 6.391 6.310 -6.820 1.00 95.00 97 LEU A O 1
ATOM 726 N N . ALA A 1 98 ? 7.160 4.487 -5.754 1.00 93.62 98 ALA A N 1
ATOM 727 C CA . ALA A 1 98 ? 5.893 3.759 -5.764 1.00 93.62 98 ALA A CA 1
ATOM 728 C C . ALA A 1 98 ? 4.721 4.576 -5.180 1.00 93.62 98 ALA A C 1
ATOM 730 O O . ALA A 1 98 ? 3.660 4.613 -5.809 1.00 93.62 98 ALA A O 1
ATOM 731 N N . PRO A 1 99 ? 4.872 5.334 -4.069 1.00 91.31 99 PRO A N 1
ATOM 732 C CA . PRO A 1 99 ? 3.777 6.139 -3.530 1.00 91.31 99 PRO A CA 1
ATOM 733 C C . PRO A 1 99 ? 3.301 7.257 -4.459 1.00 91.31 99 PRO A C 1
ATOM 735 O O . PRO A 1 99 ? 2.147 7.659 -4.355 1.00 91.31 99 PRO A O 1
ATOM 738 N N . ARG A 1 100 ? 4.159 7.762 -5.356 1.00 92.94 100 ARG A N 1
ATOM 739 C CA . ARG A 1 100 ? 3.785 8.792 -6.340 1.00 92.94 100 ARG A CA 1
ATOM 740 C C . ARG A 1 100 ? 2.953 8.218 -7.462 1.00 92.94 100 ARG A C 1
ATOM 742 O O . ARG A 1 100 ? 1.927 8.790 -7.810 1.00 92.94 100 ARG A O 1
ATOM 749 N N . LEU A 1 101 ? 3.356 7.059 -7.971 1.00 90.81 101 LEU A N 1
ATOM 750 C CA . LEU A 1 101 ? 2.556 6.329 -8.946 1.00 90.81 101 LEU A CA 1
ATOM 751 C C . LEU A 1 101 ? 1.201 5.970 -8.326 1.00 90.81 101 LEU A C 1
ATOM 753 O O . LEU A 1 101 ? 0.168 6.290 -8.902 1.00 90.81 101 LEU A O 1
ATOM 757 N N . ASN A 1 102 ? 1.204 5.459 -7.092 1.00 87.44 102 ASN A N 1
ATOM 758 C CA . ASN A 1 102 ? 0.013 5.029 -6.355 1.00 87.44 102 ASN A CA 1
ATOM 759 C C . ASN A 1 102 ? -0.806 6.163 -5.712 1.00 87.44 102 ASN A C 1
ATOM 761 O O . ASN A 1 102 ? -1.806 5.887 -5.047 1.00 87.44 102 ASN A O 1
ATOM 765 N N . ALA A 1 103 ? -0.403 7.428 -5.863 1.00 82.00 103 ALA A N 1
ATOM 766 C CA . ALA A 1 103 ? -1.103 8.553 -5.242 1.00 82.00 103 ALA A CA 1
ATOM 767 C C . ALA A 1 103 ? -2.502 8.763 -5.826 1.00 82.00 103 ALA A C 1
ATOM 769 O O . ALA A 1 103 ? -3.432 9.160 -5.123 1.00 82.00 103 ALA A O 1
ATOM 770 N N . CYS A 1 104 ? -2.649 8.443 -7.108 1.00 71.94 104 CYS A N 1
ATOM 771 C CA . CYS A 1 104 ? -3.923 8.407 -7.793 1.00 71.94 104 CYS A CA 1
ATOM 772 C C . CYS A 1 104 ? -4.777 7.225 -7.307 1.00 7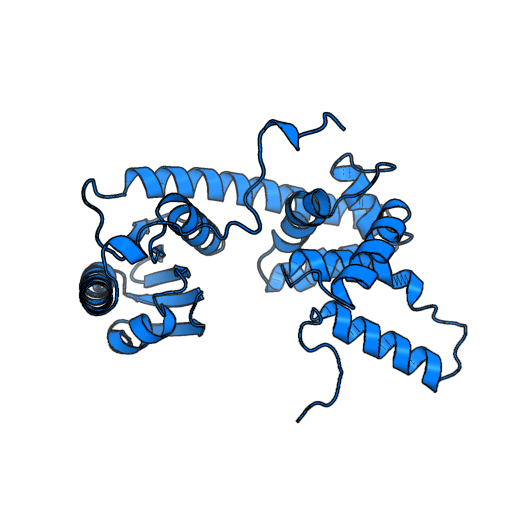1.94 104 CYS A C 1
ATOM 774 O O . CYS A 1 104 ? -4.305 6.092 -7.236 1.00 71.94 104 CYS A O 1
ATOM 776 N N . GLY A 1 105 ? -6.082 7.434 -7.094 1.00 67.38 105 GLY A N 1
ATOM 777 C CA . GLY A 1 105 ? -7.022 6.310 -6.966 1.00 67.38 105 GLY A CA 1
ATOM 778 C C . GLY A 1 105 ? -6.966 5.382 -8.193 1.00 67.38 105 GLY A C 1
ATOM 779 O O . GLY A 1 105 ? -6.572 5.816 -9.270 1.00 67.38 105 GLY A O 1
ATOM 780 N N . ARG A 1 106 ? -7.396 4.116 -8.068 1.00 64.19 106 ARG A N 1
ATOM 781 C CA . ARG A 1 106 ? -7.209 3.063 -9.100 1.00 64.19 106 ARG A CA 1
ATOM 782 C C . ARG A 1 106 ? -7.601 3.470 -10.535 1.00 64.19 106 ARG A C 1
ATOM 784 O O . ARG A 1 106 ? -6.881 3.155 -11.475 1.00 64.19 106 ARG A O 1
ATOM 791 N N . LEU A 1 107 ? -8.706 4.201 -10.709 1.00 56.38 107 LEU A N 1
ATOM 792 C CA . LEU A 1 107 ? -9.146 4.718 -12.018 1.00 56.38 107 LEU A CA 1
ATOM 793 C C . LEU A 1 107 ? -8.213 5.805 -12.582 1.00 56.38 107 LEU A C 1
ATOM 795 O O . LEU A 1 107 ? -7.940 5.836 -13.779 1.00 56.38 107 LEU A O 1
ATOM 799 N N . SER A 1 108 ? -7.702 6.684 -11.722 1.00 67.12 108 SER A N 1
ATOM 800 C CA . SER A 1 108 ? -6.751 7.737 -12.093 1.00 67.12 108 SER A CA 1
ATOM 801 C C . SER A 1 108 ? -5.334 7.183 -12.295 1.00 67.12 108 SER A C 1
ATOM 803 O O . SER A 1 108 ? -4.616 7.670 -13.168 1.00 67.12 108 SER A O 1
ATOM 805 N N . LEU A 1 109 ? -4.960 6.129 -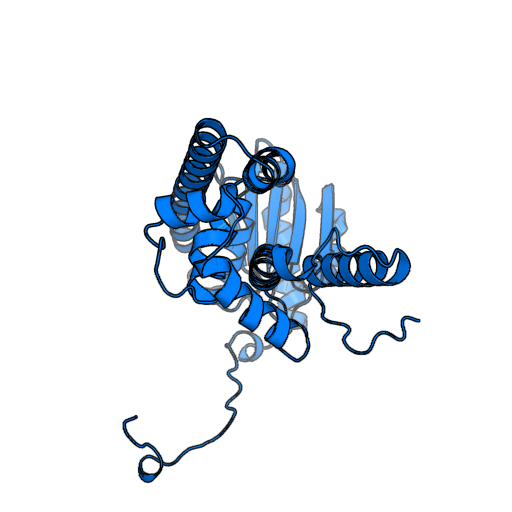11.557 1.00 64.88 109 LEU A N 1
ATOM 806 C CA . LEU A 1 109 ? -3.695 5.397 -11.683 1.00 64.88 109 LEU A CA 1
ATOM 807 C C . LEU A 1 109 ? -3.523 4.852 -13.105 1.00 64.88 109 LEU A C 1
ATOM 809 O O . LEU A 1 109 ? -2.523 5.142 -13.761 1.00 64.88 109 LEU A O 1
ATOM 813 N N . ALA A 1 110 ? -4.546 4.155 -13.612 1.00 66.38 110 ALA A N 1
ATOM 814 C CA . ALA A 1 110 ? -4.553 3.592 -14.963 1.00 66.38 110 ALA A CA 1
ATOM 815 C C . ALA A 1 110 ? -4.388 4.656 -16.064 1.00 66.38 110 ALA A C 1
ATOM 817 O O . ALA A 1 110 ? -3.914 4.348 -17.151 1.00 66.38 110 ALA A O 1
ATOM 818 N N . ARG A 1 111 ? -4.756 5.917 -15.794 1.00 80.06 111 ARG A N 1
ATOM 819 C CA . ARG A 1 111 ? -4.666 7.010 -16.773 1.00 80.06 111 ARG A CA 1
ATOM 820 C C . ARG A 1 111 ? -3.392 7.836 -16.665 1.00 80.06 111 ARG A C 1
ATOM 822 O O . ARG A 1 111 ? -2.903 8.283 -17.692 1.00 80.06 111 ARG A O 1
ATOM 829 N N . LYS A 1 112 ? -2.882 8.104 -15.460 1.00 88.75 112 LYS A N 1
ATOM 830 C CA . LYS A 1 112 ? -1.747 9.024 -15.257 1.00 88.75 112 LYS A CA 1
ATOM 831 C C . LYS A 1 112 ? -0.418 8.294 -15.116 1.00 88.75 112 LYS A C 1
ATOM 833 O O . LYS A 1 112 ? 0.523 8.645 -15.818 1.00 88.75 112 LYS A O 1
ATOM 838 N N . ALA A 1 113 ? -0.350 7.279 -14.255 1.00 91.00 113 ALA A N 1
ATOM 839 C CA . ALA A 1 113 ? 0.886 6.537 -14.012 1.00 91.00 113 ALA A CA 1
ATOM 840 C C . ALA A 1 113 ? 1.285 5.713 -15.240 1.00 91.00 113 ALA A C 1
ATOM 842 O O . ALA A 1 113 ? 2.406 5.830 -15.718 1.00 91.00 113 ALA A O 1
ATOM 843 N N . VAL A 1 114 ? 0.344 4.964 -15.823 1.00 91.88 114 VAL A N 1
ATOM 844 C CA . VAL A 1 114 ? 0.603 4.197 -17.055 1.00 91.88 114 VAL A CA 1
ATOM 845 C C . VAL A 1 114 ? 0.995 5.128 -18.203 1.00 91.88 114 VAL A C 1
ATOM 847 O O . VAL A 1 114 ? 1.986 4.886 -18.882 1.00 91.88 114 VAL A O 1
ATOM 850 N N . LYS A 1 115 ? 0.273 6.241 -18.385 1.00 93.31 115 LYS A N 1
ATOM 851 C CA . LYS A 1 115 ? 0.590 7.217 -19.434 1.00 93.31 115 LYS A CA 1
ATOM 852 C C . LYS A 1 115 ? 1.967 7.851 -19.249 1.00 93.31 115 LYS A C 1
ATOM 854 O O . LYS A 1 115 ? 2.645 8.090 -20.237 1.00 93.31 115 LYS A O 1
ATOM 859 N N . LEU A 1 116 ? 2.395 8.088 -18.008 1.00 95.31 116 LEU A N 1
ATOM 860 C CA . LEU A 1 116 ? 3.745 8.559 -17.713 1.00 95.31 116 LEU A CA 1
ATOM 861 C C . LEU A 1 116 ? 4.796 7.525 -18.129 1.00 95.31 116 LEU A C 1
ATOM 863 O O . LEU A 1 116 ? 5.739 7.877 -18.828 1.00 95.31 116 LEU A O 1
ATOM 867 N N . LEU A 1 117 ? 4.612 6.259 -17.740 1.00 94.69 117 LEU A N 1
ATOM 868 C CA . LEU A 1 117 ? 5.546 5.171 -18.054 1.00 94.69 117 LEU A CA 1
ATOM 869 C C . LEU A 1 117 ? 5.620 4.852 -19.557 1.00 94.69 117 LEU A C 1
ATOM 871 O O . LEU A 1 117 ? 6.617 4.298 -20.005 1.00 94.69 117 LEU A O 1
ATOM 875 N N . LEU A 1 118 ? 4.593 5.210 -20.332 1.00 94.62 118 LEU A N 1
ATOM 876 C CA . LEU A 1 118 ? 4.546 5.039 -21.789 1.00 94.62 118 LEU A CA 1
ATOM 877 C C . LEU A 1 118 ? 4.877 6.322 -22.572 1.00 94.62 118 LEU A C 1
ATOM 879 O O . LEU A 1 118 ? 4.886 6.301 -23.802 1.00 94.62 118 LEU A O 1
ATOM 883 N N . SER A 1 119 ? 5.099 7.453 -21.898 1.00 94.94 119 SER A N 1
ATOM 884 C CA . SER A 1 119 ? 5.287 8.736 -22.576 1.00 94.94 119 SER A CA 1
ATOM 885 C C . SER A 1 119 ? 6.650 8.806 -23.266 1.00 94.94 119 SER A C 1
ATOM 887 O O . SER A 1 119 ? 7.682 8.528 -22.661 1.00 94.94 119 SER A O 1
ATOM 889 N N . THR A 1 120 ? 6.662 9.262 -24.519 1.00 95.56 120 THR A N 1
ATOM 890 C CA . THR A 1 120 ? 7.877 9.579 -25.292 1.00 95.56 120 THR A CA 1
ATOM 891 C C . THR A 1 120 ? 8.104 11.088 -25.432 1.00 95.56 120 THR A C 1
ATOM 893 O O . THR A 1 120 ? 9.079 11.527 -26.038 1.00 95.56 120 THR A O 1
ATOM 896 N N . ASN A 1 121 ? 7.221 11.907 -24.850 1.00 97.50 121 ASN A N 1
ATOM 897 C CA . ASN A 1 121 ? 7.270 13.362 -24.924 1.00 97.50 121 ASN A CA 1
ATOM 898 C C . ASN A 1 121 ? 7.731 13.954 -23.585 1.00 97.50 121 ASN A C 1
ATOM 900 O O . ASN A 1 121 ? 7.046 13.840 -22.570 1.00 97.50 121 ASN A O 1
ATOM 904 N N . ALA A 1 122 ? 8.874 14.646 -23.586 1.00 96.75 122 ALA A N 1
ATOM 905 C CA . ALA A 1 122 ? 9.478 15.188 -22.365 1.00 96.75 122 ALA A CA 1
ATOM 906 C C . ALA A 1 122 ? 8.561 16.167 -21.613 1.00 96.75 122 ALA A C 1
ATOM 908 O O . ALA A 1 122 ? 8.490 16.136 -20.384 1.00 96.75 122 ALA A O 1
ATOM 909 N N . ARG A 1 123 ? 7.817 17.010 -22.341 1.00 97.00 123 ARG A N 1
ATOM 910 C CA . ARG A 1 123 ? 6.898 17.987 -21.744 1.00 97.00 123 ARG A CA 1
ATOM 911 C C . ARG A 1 123 ? 5.705 17.298 -21.089 1.00 97.00 123 ARG A C 1
ATOM 913 O O . ARG A 1 123 ? 5.322 17.663 -19.979 1.00 97.00 123 ARG A O 1
ATOM 920 N N . GLU A 1 124 ? 5.125 16.310 -21.765 1.00 95.81 124 GLU A N 1
ATOM 921 C CA . GLU A 1 124 ? 4.015 15.529 -21.220 1.00 95.81 124 GLU A CA 1
ATOM 922 C C . GLU A 1 124 ? 4.452 14.719 -19.997 1.00 95.81 124 GLU A C 1
ATOM 924 O O . GLU A 1 124 ? 3.793 14.789 -18.958 1.00 95.81 124 GLU A O 1
ATOM 929 N N . SER A 1 125 ? 5.586 14.021 -20.092 1.00 96.62 125 SER A N 1
ATOM 930 C CA . SER A 1 125 ? 6.178 13.266 -18.986 1.00 96.62 125 SER A CA 1
ATOM 931 C C . SER A 1 125 ? 6.377 14.150 -17.752 1.00 96.62 125 SER A C 1
ATOM 933 O O . SER A 1 125 ? 5.910 13.818 -16.662 1.00 96.62 125 SER A O 1
ATOM 935 N N . PHE A 1 126 ? 6.977 15.335 -17.920 1.00 96.88 126 PHE A N 1
ATOM 936 C CA . PHE A 1 126 ? 7.173 16.282 -16.821 1.00 96.88 126 PHE A CA 1
ATOM 937 C C . PHE A 1 126 ? 5.851 16.734 -16.191 1.00 96.88 126 PHE A C 1
ATOM 939 O O . PHE A 1 126 ? 5.723 16.762 -14.965 1.00 96.88 126 PHE A O 1
ATOM 946 N N . GLN A 1 127 ? 4.842 17.047 -17.008 1.00 95.81 127 GLN A N 1
ATOM 947 C CA . GLN A 1 127 ? 3.539 17.470 -16.500 1.00 95.81 127 GLN A CA 1
ATOM 948 C C . GLN A 1 127 ? 2.824 16.348 -15.734 1.00 95.81 127 GLN A C 1
ATOM 950 O O . GLN A 1 127 ? 2.237 16.603 -14.679 1.00 95.81 127 GLN A O 1
ATOM 955 N N . LEU A 1 128 ? 2.880 15.113 -16.239 1.00 94.88 128 LEU A N 1
ATOM 956 C CA . LEU A 1 128 ? 2.315 13.941 -15.573 1.00 94.88 128 LEU A CA 1
ATOM 957 C C . LEU A 1 128 ? 3.035 13.656 -14.252 1.00 94.88 128 LEU A C 1
ATOM 959 O O . LEU A 1 128 ? 2.371 13.540 -13.223 1.00 94.88 128 LEU A O 1
ATOM 963 N N . ALA A 1 129 ? 4.369 13.626 -14.252 1.00 95.12 129 ALA A N 1
ATOM 964 C CA . ALA A 1 129 ? 5.176 13.411 -13.052 1.00 95.12 129 ALA A CA 1
ATOM 965 C C . ALA A 1 129 ? 4.897 14.472 -11.975 1.00 95.12 129 ALA A C 1
ATOM 967 O O . ALA A 1 129 ? 4.666 14.133 -10.816 1.00 95.12 129 ALA A O 1
ATOM 968 N N . LYS A 1 130 ? 4.821 15.754 -12.360 1.00 95.44 130 LYS A N 1
ATOM 969 C CA . LYS A 1 130 ? 4.490 16.858 -11.445 1.00 95.44 130 LYS A CA 1
ATOM 970 C C . LYS A 1 130 ? 3.085 16.733 -10.856 1.00 95.44 130 LYS A C 1
ATOM 972 O O . LYS A 1 130 ? 2.876 17.063 -9.691 1.00 95.44 130 LYS A O 1
ATOM 977 N N . ASN A 1 131 ? 2.117 16.265 -11.643 1.00 92.94 131 ASN A N 1
ATOM 978 C CA . ASN A 1 131 ? 0.760 16.027 -11.152 1.00 92.94 131 ASN A CA 1
ATOM 979 C C . ASN A 1 131 ? 0.724 14.871 -10.141 1.00 92.94 131 ASN A C 1
ATOM 981 O O . ASN A 1 131 ? 0.121 15.021 -9.083 1.00 92.94 131 ASN A O 1
ATOM 985 N N . LEU A 1 132 ? 1.406 13.759 -10.432 1.00 93.44 132 LEU A N 1
ATOM 986 C CA . LEU A 1 132 ? 1.520 12.624 -9.508 1.00 93.44 132 LEU A CA 1
ATOM 987 C C . LEU A 1 132 ? 2.216 13.010 -8.197 1.00 93.44 132 LEU A C 1
ATOM 989 O O . LEU A 1 132 ? 1.787 12.600 -7.121 1.00 93.44 132 LEU A O 1
ATOM 993 N N . ASP A 1 133 ? 3.268 13.826 -8.271 1.00 94.62 133 ASP A N 1
ATOM 994 C CA . ASP A 1 133 ? 3.967 14.321 -7.086 1.00 94.62 133 ASP A CA 1
ATOM 995 C C . ASP A 1 133 ? 3.066 15.207 -6.217 1.00 94.62 133 ASP A C 1
ATOM 997 O O . ASP A 1 133 ? 2.970 14.972 -5.013 1.00 94.62 133 ASP A O 1
ATOM 1001 N N . ARG A 1 134 ? 2.320 16.140 -6.828 1.00 92.88 134 ARG A N 1
ATOM 1002 C CA . ARG A 1 134 ? 1.316 16.957 -6.124 1.00 92.88 134 ARG A CA 1
ATOM 1003 C C . ARG A 1 134 ? 0.263 16.095 -5.433 1.00 92.88 134 ARG A C 1
ATOM 1005 O O . ARG A 1 134 ? 0.037 16.258 -4.240 1.00 92.88 134 ARG A O 1
ATOM 1012 N N . GLU A 1 135 ? -0.317 15.132 -6.148 1.00 91.75 135 GLU A N 1
ATOM 1013 C CA . GLU A 1 135 ? -1.314 14.220 -5.575 1.00 91.75 135 GLU A CA 1
ATOM 1014 C C . GLU A 1 135 ? -0.740 13.395 -4.416 1.00 91.75 135 GLU A C 1
ATOM 1016 O O . GLU A 1 135 ? -1.416 13.182 -3.410 1.00 91.75 135 GLU A O 1
ATOM 1021 N N . ASN A 1 136 ? 0.523 12.967 -4.502 1.00 93.25 136 ASN A N 1
ATOM 1022 C CA . ASN A 1 136 ? 1.194 12.285 -3.397 1.00 93.25 136 ASN A CA 1
ATOM 1023 C C . ASN A 1 136 ? 1.398 13.208 -2.190 1.00 93.25 136 ASN A C 1
ATOM 1025 O O . ASN A 1 136 ? 1.178 12.764 -1.063 1.00 93.25 136 ASN A O 1
ATOM 1029 N N . VAL A 1 137 ? 1.813 14.459 -2.405 1.00 93.38 137 VAL A N 1
ATOM 1030 C CA . VAL A 1 137 ? 1.980 15.455 -1.334 1.00 93.38 137 VAL A CA 1
ATOM 1031 C C . VAL A 1 137 ? 0.644 15.719 -0.637 1.00 93.38 137 VAL A C 1
ATOM 1033 O O . VAL A 1 137 ? 0.576 15.648 0.590 1.00 93.38 137 VAL A O 1
ATOM 1036 N N . ASP A 1 138 ? -0.431 15.930 -1.395 1.00 92.25 138 ASP A N 1
ATOM 1037 C CA . ASP A 1 138 ? -1.770 16.168 -0.846 1.00 92.25 138 ASP A CA 1
ATOM 1038 C C . ASP A 1 138 ? -2.304 14.943 -0.093 1.00 92.25 138 ASP A C 1
ATOM 1040 O O . ASP A 1 138 ? -2.855 15.063 1.008 1.00 92.25 138 ASP A O 1
ATOM 1044 N N . ARG A 1 139 ? -2.077 13.740 -0.638 1.00 93.31 139 ARG A N 1
ATOM 1045 C CA . ARG A 1 139 ? -2.402 12.475 0.030 1.00 93.31 139 ARG A CA 1
ATOM 1046 C C . ARG A 1 139 ? -1.647 12.332 1.353 1.00 93.31 139 ARG A C 1
ATOM 1048 O O . ARG A 1 139 ? -2.273 11.960 2.341 1.00 93.31 139 ARG A O 1
ATOM 1055 N N . ARG A 1 140 ? -0.340 12.633 1.394 1.00 93.56 140 ARG A N 1
ATOM 1056 C CA . ARG A 1 140 ? 0.487 12.563 2.618 1.00 93.56 140 ARG A CA 1
ATOM 1057 C C . ARG A 1 140 ? 0.013 13.556 3.675 1.00 93.56 140 ARG A C 1
ATOM 1059 O O . ARG A 1 140 ? -0.249 13.142 4.795 1.00 93.56 140 ARG A O 1
ATOM 1066 N N . ARG A 1 141 ? -0.217 14.818 3.301 1.00 95.69 141 ARG A N 1
ATOM 1067 C CA . ARG A 1 141 ? -0.779 15.839 4.208 1.00 95.69 141 ARG A CA 1
ATOM 1068 C C . ARG A 1 141 ? -2.128 15.411 4.780 1.00 95.69 141 ARG A C 1
ATOM 1070 O O . ARG A 1 141 ? -2.388 15.555 5.972 1.00 95.69 141 ARG A O 1
ATOM 1077 N N . THR A 1 142 ? -2.988 14.851 3.930 1.00 95.44 142 THR A N 1
ATOM 1078 C CA . THR A 1 142 ? -4.291 14.326 4.353 1.00 95.44 142 THR A CA 1
ATOM 1079 C C . THR A 1 142 ? -4.131 13.141 5.304 1.00 95.44 142 THR A C 1
ATOM 1081 O O . THR A 1 142 ? -4.833 13.078 6.309 1.00 95.44 142 THR A O 1
ATOM 1084 N N . GLN A 1 143 ? -3.202 12.226 5.015 1.00 95.69 143 GLN A N 1
ATOM 1085 C CA . GLN A 1 143 ? -2.885 11.089 5.876 1.00 95.69 143 GLN A CA 1
ATOM 1086 C C . GLN A 1 143 ? -2.381 11.551 7.243 1.00 95.69 143 GLN A C 1
ATOM 1088 O O . GLN A 1 143 ? -2.933 11.115 8.243 1.00 95.69 143 GLN A O 1
ATOM 1093 N N . GLU A 1 144 ? -1.394 12.444 7.298 1.00 97.38 144 GLU A N 1
ATOM 1094 C CA . GLU A 1 144 ? -0.829 12.977 8.545 1.00 97.38 144 GLU A CA 1
ATOM 1095 C C . GLU A 1 144 ? -1.909 13.618 9.418 1.00 97.38 144 GLU A C 1
ATOM 1097 O O . GLU A 1 144 ? -2.049 13.273 10.593 1.00 97.38 144 GLU A O 1
ATOM 1102 N N . ARG A 1 145 ? -2.741 14.482 8.820 1.00 98.00 145 ARG A N 1
ATOM 1103 C CA . ARG A 1 145 ? -3.881 15.091 9.510 1.00 98.00 145 ARG A CA 1
ATOM 1104 C C . ARG A 1 145 ? -4.837 14.029 10.055 1.00 98.00 145 ARG A C 1
ATOM 1106 O O . ARG A 1 145 ? -5.206 14.081 11.223 1.00 98.00 145 ARG A O 1
ATOM 1113 N N . MET A 1 146 ? -5.246 13.069 9.225 1.00 98.25 146 MET A N 1
ATOM 1114 C CA . MET A 1 146 ? -6.199 12.035 9.633 1.00 98.25 146 MET A CA 1
ATOM 1115 C C . MET A 1 146 ? -5.622 11.080 10.685 1.00 98.25 146 MET A C 1
ATOM 1117 O O . MET A 1 146 ? -6.368 10.655 11.558 1.00 98.25 146 MET A O 1
ATOM 1121 N N . CYS A 1 147 ? -4.326 10.756 10.635 1.00 98.25 147 CYS A N 1
ATOM 1122 C CA . CYS A 1 147 ? -3.655 9.962 11.664 1.00 98.25 147 CYS A CA 1
ATOM 1123 C C . CYS A 1 147 ? -3.665 10.692 13.007 1.00 98.25 147 CYS A C 1
ATOM 1125 O O . CYS A 1 147 ? -4.080 10.104 13.999 1.00 98.25 147 CYS A O 1
ATOM 1127 N N . LYS A 1 148 ? -3.299 11.980 13.028 1.00 98.25 148 LYS A N 1
ATOM 1128 C CA . LYS A 1 148 ? -3.346 12.793 14.250 1.00 98.25 148 LYS A CA 1
ATOM 1129 C C . LYS A 1 148 ? -4.759 12.843 14.840 1.00 98.25 148 LYS A C 1
ATOM 1131 O O . LYS A 1 148 ? -4.953 12.554 16.013 1.00 98.25 148 LYS A O 1
ATOM 1136 N N . GLU A 1 149 ? -5.756 13.132 14.007 1.00 98.31 149 GLU A N 1
ATOM 1137 C CA . GLU A 1 149 ? -7.156 13.148 14.440 1.00 98.31 149 GLU A CA 1
ATOM 1138 C C . GLU A 1 149 ? -7.649 11.771 14.913 1.00 98.31 149 GLU A C 1
ATOM 1140 O O . GLU A 1 149 ? -8.496 11.693 15.796 1.00 98.31 149 GLU A O 1
ATOM 1145 N N . ALA A 1 150 ? -7.169 10.679 14.311 1.00 98.00 150 ALA A N 1
ATOM 1146 C CA . ALA A 1 150 ? -7.515 9.331 14.744 1.00 98.00 150 ALA A CA 1
ATOM 1147 C C . ALA A 1 150 ? -6.946 9.032 16.136 1.00 98.00 150 ALA A C 1
ATOM 1149 O O . ALA A 1 150 ? -7.648 8.437 16.947 1.00 98.00 150 ALA A O 1
ATOM 1150 N N . GLU A 1 151 ? -5.727 9.482 16.435 1.00 97.50 151 GLU A N 1
ATOM 1151 C CA . GLU A 1 151 ? -5.127 9.339 17.766 1.00 97.50 151 GLU A CA 1
ATOM 1152 C C . GLU A 1 151 ? -5.864 10.142 18.834 1.00 97.50 151 GLU A C 1
ATOM 1154 O O . GLU A 1 151 ? -6.101 9.629 19.923 1.00 97.50 151 GLU A O 1
ATOM 1159 N N . GLU A 1 152 ? -6.295 11.361 18.506 1.00 97.25 152 GLU A N 1
ATOM 1160 C CA . GLU A 1 152 ? -7.111 12.200 19.394 1.00 97.25 152 GLU A CA 1
ATOM 1161 C C . GLU A 1 152 ? -8.480 11.569 19.713 1.00 97.25 152 GLU A C 1
ATOM 1163 O O . GLU A 1 152 ? -9.058 11.837 20.763 1.00 97.25 152 GLU A O 1
ATOM 1168 N N . LEU A 1 153 ? -9.006 10.723 18.819 1.00 96.62 153 LEU A N 1
ATOM 1169 C CA . LEU A 1 153 ? -10.275 10.011 19.003 1.00 96.62 153 LEU A CA 1
ATOM 1170 C C . LEU A 1 153 ? -10.134 8.672 19.737 1.00 96.62 153 LEU A C 1
ATOM 1172 O O . LEU A 1 153 ? -11.152 8.025 20.006 1.00 96.62 153 LEU A O 1
ATOM 1176 N N . LEU A 1 154 ? -8.913 8.214 20.019 1.00 95.38 154 LEU A N 1
ATOM 1177 C CA . LEU A 1 154 ? -8.726 6.947 20.714 1.00 95.38 154 LEU A CA 1
ATOM 1178 C C . LEU A 1 154 ? -9.206 7.054 22.166 1.00 95.38 154 LEU A C 1
ATOM 1180 O O . LEU A 1 154 ? -8.854 8.006 22.865 1.00 95.38 154 LEU A O 1
ATOM 1184 N N . PRO A 1 155 ? -9.956 6.056 22.663 1.00 88.75 155 PRO A N 1
ATOM 1185 C CA . PRO A 1 155 ? -10.263 5.984 24.081 1.00 88.75 155 PRO A CA 1
ATOM 1186 C C . PRO A 1 155 ? -8.989 5.705 24.895 1.00 88.75 155 PRO A C 1
ATOM 1188 O O . PRO A 1 155 ? -8.016 5.121 24.394 1.00 88.75 155 PRO A O 1
ATOM 1191 N N . GLN A 1 156 ? -9.006 6.108 26.170 1.00 87.88 156 GLN A N 1
ATOM 1192 C CA . GLN A 1 156 ? -7.929 5.799 27.118 1.00 87.88 156 GLN A CA 1
ATOM 1193 C C . GLN A 1 156 ? -7.734 4.281 27.204 1.00 87.88 156 GLN A C 1
ATOM 1195 O O . GLN A 1 156 ? -6.676 3.765 26.824 1.00 87.88 156 GLN A O 1
ATOM 1200 N N . GLU A 1 157 ? -8.805 3.572 27.560 1.00 88.50 157 GLU A N 1
ATOM 1201 C CA . GLU A 1 157 ? -8.887 2.115 27.513 1.00 88.50 157 GLU A CA 1
ATOM 1202 C C . GLU A 1 157 ? -9.345 1.652 26.130 1.00 88.50 157 GLU A C 1
ATOM 1204 O O . GLU A 1 157 ? -10.419 2.010 25.644 1.00 88.50 157 GLU A O 1
ATOM 1209 N N . LYS A 1 158 ? -8.490 0.876 25.466 1.00 90.44 158 LYS A N 1
ATOM 1210 C CA . LYS A 1 158 ? -8.715 0.394 24.102 1.00 90.44 158 LYS A CA 1
ATOM 1211 C C . LYS A 1 158 ? -9.144 -1.061 24.185 1.00 90.44 158 LYS A C 1
ATOM 1213 O O . LYS A 1 158 ? -8.400 -1.872 24.730 1.00 90.44 158 LYS A O 1
ATOM 1218 N N . GLY A 1 159 ? -10.288 -1.383 23.590 1.00 93.06 159 GLY A N 1
ATOM 1219 C CA . GLY A 1 159 ? -10.652 -2.774 23.335 1.00 93.06 159 GLY A CA 1
ATOM 1220 C C . GLY A 1 159 ? -9.684 -3.450 22.350 1.00 93.06 159 GLY A C 1
ATOM 1221 O O . GLY A 1 159 ? -8.812 -2.782 21.770 1.00 93.06 159 GLY A O 1
ATOM 1222 N N . PRO A 1 160 ? -9.828 -4.766 22.129 1.00 96.38 160 PRO A N 1
ATOM 1223 C CA . PRO A 1 160 ? -9.010 -5.505 21.169 1.00 96.38 160 PRO A CA 1
ATOM 1224 C C . PRO A 1 160 ? -9.148 -4.979 19.733 1.00 96.38 160 PRO A C 1
ATOM 1226 O O . PRO A 1 160 ? -8.190 -5.058 18.969 1.00 96.38 160 PRO A O 1
ATOM 1229 N N . VAL A 1 161 ? -10.295 -4.394 19.356 1.00 98.12 161 VAL A N 1
ATOM 1230 C CA . VAL A 1 161 ? -10.526 -3.831 18.015 1.00 98.12 161 VAL A CA 1
ATOM 1231 C C . VAL A 1 161 ? -10.770 -2.327 18.074 1.00 98.12 161 VAL A C 1
ATOM 1233 O O . VAL A 1 161 ? -11.733 -1.840 18.673 1.00 98.12 161 VAL A O 1
ATOM 1236 N N . ILE A 1 162 ? -9.945 -1.574 17.348 1.00 98.38 162 ILE A N 1
ATOM 1237 C CA . ILE A 1 162 ? -10.069 -0.123 17.216 1.00 98.38 162 ILE A CA 1
ATOM 1238 C C . ILE A 1 162 ? -11.033 0.201 16.072 1.00 98.38 162 ILE A C 1
ATOM 1240 O O . ILE A 1 162 ? -10.760 -0.089 14.910 1.00 98.38 162 ILE A O 1
ATOM 1244 N N . VAL A 1 163 ? -12.156 0.856 16.377 1.00 98.31 163 VAL A N 1
ATOM 1245 C CA . VAL A 1 163 ? -13.118 1.322 15.363 1.00 98.31 163 VAL A CA 1
ATOM 1246 C C . VAL A 1 163 ? -13.336 2.820 15.497 1.00 98.31 163 VAL A C 1
ATOM 1248 O O . VAL A 1 163 ? -13.999 3.275 16.436 1.00 98.31 163 VAL A O 1
ATOM 1251 N N . LEU A 1 164 ? -12.824 3.584 14.532 1.00 98.31 164 LEU A N 1
ATOM 1252 C CA . LEU A 1 164 ? -12.901 5.045 14.514 1.00 98.31 164 LEU A CA 1
ATOM 1253 C C . LEU A 1 164 ? -13.651 5.538 13.279 1.00 98.31 164 LEU A C 1
ATOM 1255 O O . LEU A 1 164 ? -13.583 4.949 12.200 1.00 98.31 164 LEU A O 1
ATOM 1259 N N . SER A 1 165 ? -14.360 6.652 13.430 1.00 97.75 165 SER A N 1
ATOM 1260 C CA . SER A 1 165 ? -15.143 7.256 12.356 1.00 97.75 165 SER A CA 1
ATOM 1261 C C . SER A 1 165 ? -15.199 8.766 12.513 1.00 97.75 165 SER A C 1
ATOM 1263 O O . SER A 1 165 ? -15.478 9.240 13.615 1.00 97.75 165 SER A O 1
ATOM 1265 N N . LYS A 1 166 ? -15.023 9.518 11.423 1.00 97.44 166 LYS A N 1
ATOM 1266 C CA . LYS A 1 166 ? -15.164 10.979 11.444 1.00 97.44 166 LYS A CA 1
ATOM 1267 C C . LYS A 1 166 ? -15.650 11.520 10.100 1.00 97.44 166 LYS A C 1
ATOM 1269 O O . LYS A 1 166 ? -15.281 11.016 9.036 1.00 97.44 166 LYS A O 1
ATOM 1274 N N . SER A 1 167 ? -16.472 12.567 10.149 1.00 96.38 167 SER A N 1
ATOM 1275 C CA . SER A 1 167 ? -16.832 13.353 8.964 1.00 96.38 167 SER A CA 1
ATOM 1276 C C . SER A 1 167 ? -15.615 14.125 8.445 1.00 96.38 167 SER A C 1
ATOM 1278 O O . SER A 1 167 ? -14.784 14.577 9.229 1.00 96.38 167 SER A O 1
ATOM 1280 N N . GLY A 1 168 ? -15.494 14.273 7.123 1.00 93.62 168 GLY A N 1
ATOM 1281 C CA . GLY A 1 168 ? -14.359 14.968 6.492 1.00 93.62 168 GLY A CA 1
ATOM 1282 C C . GLY A 1 168 ? -13.074 14.134 6.357 1.00 93.62 168 GLY A C 1
ATOM 1283 O O . GLY A 1 168 ? -12.054 14.626 5.865 1.00 93.62 168 GLY A O 1
ATOM 1284 N N . TRP A 1 169 ? -13.094 12.861 6.762 1.00 97.06 169 TRP A N 1
ATOM 1285 C CA . TRP A 1 169 ? -12.032 11.908 6.435 1.00 97.06 169 TRP A CA 1
ATOM 1286 C C . TRP A 1 169 ? -12.126 11.463 4.980 1.00 97.06 169 TRP A C 1
ATOM 1288 O O . TRP A 1 169 ? -13.203 11.141 4.487 1.00 97.06 169 TRP A O 1
ATOM 1298 N N . HIS A 1 170 ? -10.992 11.419 4.281 1.00 94.12 170 HIS A N 1
ATOM 1299 C CA . HIS A 1 170 ? -10.960 11.114 2.855 1.00 94.12 170 HIS A CA 1
ATOM 1300 C C . HIS A 1 170 ? -10.980 9.599 2.608 1.00 94.12 170 HIS A C 1
ATOM 1302 O O . HIS A 1 170 ? -10.070 8.871 3.015 1.00 94.12 170 HIS A O 1
ATOM 1308 N N . ALA A 1 171 ? -11.976 9.112 1.867 1.00 91.88 171 ALA A N 1
ATOM 1309 C CA . ALA A 1 171 ? -12.169 7.686 1.587 1.00 91.88 171 ALA A CA 1
ATOM 1310 C C . ALA A 1 171 ? -10.996 6.998 0.854 1.00 91.88 171 ALA A C 1
ATOM 1312 O O . ALA A 1 171 ? -10.863 5.778 0.912 1.00 91.88 171 ALA A O 1
ATOM 1313 N N . GLY A 1 172 ? -10.154 7.754 0.145 1.00 89.69 172 GLY A N 1
ATOM 1314 C CA . GLY A 1 172 ? -8.922 7.236 -0.467 1.00 89.69 172 GLY A CA 1
ATOM 1315 C C . GLY A 1 172 ? -7.751 7.055 0.510 1.00 89.69 172 GLY A C 1
ATOM 1316 O O . GLY A 1 172 ? -6.762 6.430 0.151 1.00 89.69 172 GLY A O 1
ATOM 1317 N N . VAL A 1 173 ? -7.851 7.596 1.730 1.00 93.75 173 VAL A N 1
ATOM 1318 C CA . VAL A 1 173 ? -6.754 7.665 2.715 1.00 93.75 173 VAL A CA 1
ATOM 1319 C C . VAL A 1 173 ? -7.038 6.827 3.966 1.00 93.75 173 VAL A C 1
ATOM 1321 O O . VAL A 1 173 ? -6.099 6.371 4.613 1.00 93.75 173 VAL A O 1
ATOM 1324 N N . ILE A 1 174 ? -8.306 6.523 4.270 1.00 96.12 174 ILE A N 1
ATOM 1325 C CA . ILE A 1 174 ? -8.709 5.713 5.441 1.00 96.12 174 ILE A CA 1
ATOM 1326 C C . ILE A 1 174 ? -7.956 4.379 5.575 1.00 96.12 174 ILE A C 1
ATOM 1328 O O . ILE A 1 174 ? -7.704 3.933 6.688 1.00 96.12 174 ILE A O 1
ATOM 1332 N N . GLY A 1 175 ? -7.548 3.752 4.465 1.00 95.12 175 GLY A N 1
ATOM 1333 C CA . GLY A 1 175 ? -6.770 2.511 4.510 1.00 95.12 175 GLY A CA 1
ATOM 1334 C C . GLY A 1 175 ? -5.339 2.689 5.013 1.00 95.12 175 GLY A C 1
ATOM 1335 O O . GLY A 1 175 ? -4.827 1.793 5.675 1.00 95.12 175 GLY A O 1
ATOM 1336 N N . LEU A 1 176 ? -4.719 3.841 4.742 1.00 94.62 176 LEU A N 1
ATOM 1337 C CA . LEU A 1 176 ? -3.387 4.188 5.248 1.00 94.62 176 LEU A CA 1
ATOM 1338 C C . LEU A 1 176 ? -3.449 4.506 6.741 1.00 94.62 176 LEU A C 1
ATOM 1340 O O . LEU A 1 176 ? -2.601 4.054 7.499 1.00 94.62 176 LEU A O 1
ATOM 1344 N N . VAL A 1 177 ? -4.497 5.215 7.168 1.00 97.88 177 VAL A N 1
ATOM 1345 C CA . VAL A 1 177 ? -4.741 5.500 8.589 1.00 97.88 177 VAL A CA 1
ATOM 1346 C C . VAL A 1 177 ? -5.015 4.210 9.361 1.00 97.88 177 VAL A C 1
ATOM 1348 O O . VAL A 1 177 ? -4.462 4.015 10.436 1.00 97.88 177 VAL A O 1
ATOM 1351 N N . ALA A 1 178 ? -5.799 3.284 8.796 1.00 97.94 178 ALA A N 1
ATOM 1352 C CA . ALA A 1 178 ? -6.038 1.980 9.412 1.00 97.94 178 ALA A CA 1
ATOM 1353 C C . ALA A 1 178 ? -4.740 1.176 9.582 1.00 97.94 178 ALA A C 1
ATOM 1355 O O . ALA A 1 178 ? -4.540 0.568 10.629 1.00 97.94 178 ALA A O 1
ATOM 1356 N N . SER A 1 179 ? -3.851 1.190 8.579 1.00 96.81 179 SER A N 1
ATOM 1357 C CA . SER A 1 179 ? -2.533 0.550 8.685 1.00 96.81 179 SER A CA 1
ATOM 1358 C C . SER A 1 179 ? -1.666 1.208 9.758 1.00 96.81 179 SER A C 1
ATOM 1360 O O . SER A 1 179 ? -1.101 0.490 10.575 1.00 96.81 179 SER A O 1
ATOM 1362 N N . TYR A 1 180 ? -1.622 2.544 9.794 1.00 97.69 180 TYR A N 1
ATOM 1363 C CA . TYR A 1 180 ? -0.849 3.315 10.772 1.00 97.69 180 TYR A CA 1
ATOM 1364 C C . TYR A 1 180 ? -1.271 3.015 12.215 1.00 97.69 180 TYR A C 1
ATOM 1366 O O . TYR A 1 180 ? -0.440 2.678 13.053 1.00 97.69 180 TYR A O 1
ATOM 1374 N N . ILE A 1 181 ? -2.574 3.081 12.500 1.00 97.94 181 ILE A N 1
ATOM 1375 C CA . ILE A 1 181 ? -3.109 2.796 13.836 1.00 97.94 181 ILE A CA 1
ATOM 1376 C C . ILE A 1 181 ? -2.870 1.325 14.205 1.00 97.94 181 ILE A C 1
ATOM 1378 O O . ILE A 1 181 ? -2.430 1.039 15.316 1.00 97.94 181 ILE A O 1
ATOM 1382 N N . ARG A 1 182 ? -3.070 0.389 13.268 1.00 97.12 182 ARG A N 1
ATOM 1383 C CA . ARG A 1 182 ? -2.748 -1.025 13.494 1.00 97.12 182 ARG A CA 1
ATOM 1384 C C . ARG A 1 182 ? -1.264 -1.226 13.813 1.00 97.12 182 ARG A C 1
ATOM 1386 O O . ARG A 1 182 ? -0.960 -1.979 14.721 1.00 97.12 182 ARG A O 1
ATOM 1393 N N . GLU A 1 183 ? -0.347 -0.589 13.090 1.00 95.31 183 GLU A N 1
ATOM 1394 C CA . GLU A 1 183 ? 1.099 -0.709 13.346 1.00 95.31 183 GLU A CA 1
ATOM 1395 C C . GLU A 1 183 ? 1.486 -0.138 14.708 1.00 95.31 183 GLU A C 1
ATOM 1397 O O . GLU A 1 183 ? 2.203 -0.788 15.461 1.00 95.31 183 GLU A O 1
ATOM 1402 N N . LYS A 1 184 ? 0.969 1.044 15.055 1.00 95.62 184 LYS A N 1
ATOM 1403 C CA . LYS A 1 184 ? 1.313 1.723 16.307 1.00 95.62 184 LYS A CA 1
ATOM 1404 C C . LYS A 1 184 ? 0.732 1.041 17.548 1.00 95.62 184 LYS A C 1
ATOM 1406 O O . LYS A 1 184 ? 1.372 1.040 18.593 1.00 95.62 184 LYS A O 1
ATOM 1411 N N . TYR A 1 185 ? -0.478 0.489 17.446 1.00 95.25 185 TYR A N 1
ATOM 1412 C CA . TYR A 1 185 ? -1.209 -0.074 18.588 1.00 95.25 185 TYR A CA 1
ATOM 1413 C C . TYR A 1 185 ? -1.384 -1.592 18.526 1.00 95.25 185 TYR A C 1
ATOM 1415 O O . TYR A 1 185 ? -2.042 -2.145 19.402 1.00 95.25 185 TYR A O 1
ATOM 1423 N N . PHE A 1 186 ? -0.856 -2.258 17.498 1.00 96.12 186 PHE A N 1
ATOM 1424 C CA . PHE A 1 186 ? -0.928 -3.708 17.281 1.00 96.12 186 PHE A CA 1
ATOM 1425 C C . PHE A 1 186 ? -2.319 -4.311 17.526 1.00 96.12 186 PHE A C 1
ATOM 1427 O O . PHE A 1 186 ? -2.495 -5.294 18.237 1.00 96.12 186 PHE A O 1
ATOM 1434 N N . ARG A 1 187 ? -3.342 -3.662 16.962 1.00 97.00 187 ARG A N 1
ATOM 1435 C CA . ARG A 1 187 ? -4.754 -4.039 17.117 1.00 97.00 187 ARG A CA 1
ATOM 1436 C C . ARG A 1 187 ? -5.463 -4.036 15.769 1.00 97.00 187 ARG A C 1
ATOM 1438 O O . ARG A 1 187 ? -5.225 -3.120 14.966 1.00 97.00 187 ARG A O 1
ATOM 1445 N N . PRO A 1 188 ? -6.361 -5.004 15.497 1.00 98.06 188 PRO A N 1
ATOM 1446 C CA . PRO A 1 188 ? -7.294 -4.893 14.389 1.00 98.06 188 PRO A CA 1
ATOM 1447 C C . PRO A 1 188 ? -7.968 -3.525 14.399 1.00 98.06 188 PRO A C 1
ATOM 1449 O O . PRO A 1 188 ? -8.432 -3.047 15.430 1.00 98.06 188 PRO A O 1
ATOM 1452 N N . THR A 1 189 ? -7.974 -2.868 13.248 1.00 98.56 189 THR A N 1
ATOM 1453 C CA . THR A 1 189 ? -8.398 -1.477 13.136 1.00 98.56 189 THR A CA 1
ATOM 1454 C C . THR A 1 189 ? -9.341 -1.298 11.959 1.00 98.56 189 THR A C 1
ATOM 1456 O O . THR A 1 189 ? -9.042 -1.733 10.846 1.00 98.56 189 THR A O 1
ATOM 1459 N N . VAL A 1 190 ? -10.451 -0.594 12.183 1.00 98.56 190 VAL A N 1
ATOM 1460 C CA . VAL A 1 190 ? -11.407 -0.165 11.160 1.00 98.56 190 VAL A CA 1
ATOM 1461 C C . VAL A 1 190 ? -11.554 1.355 11.208 1.00 98.56 190 VAL A C 1
ATOM 1463 O O . VAL A 1 190 ? -11.921 1.924 12.234 1.00 98.56 190 VAL A O 1
ATOM 1466 N N . ILE A 1 191 ? -11.286 2.015 10.082 1.00 98.56 191 ILE A N 1
ATOM 1467 C CA . ILE A 1 191 ? -11.404 3.470 9.932 1.00 98.56 191 ILE A CA 1
ATOM 1468 C C . ILE A 1 191 ? -12.524 3.783 8.944 1.00 98.56 191 ILE A C 1
ATOM 1470 O O . ILE A 1 191 ? -12.486 3.320 7.800 1.00 98.56 191 ILE A O 1
ATOM 1474 N N . PHE A 1 192 ? -13.489 4.599 9.366 1.00 98.50 192 PHE A N 1
ATOM 1475 C CA . PHE A 1 192 ? -14.635 5.017 8.562 1.00 98.50 192 PHE A CA 1
ATOM 1476 C C . PHE A 1 192 ? -14.579 6.494 8.175 1.00 98.50 192 PHE A C 1
ATOM 1478 O O . PHE A 1 192 ? -14.514 7.382 9.024 1.00 98.50 192 PHE A O 1
ATOM 1485 N N . SER A 1 193 ? -14.696 6.750 6.875 1.00 98.00 193 SER A N 1
ATOM 1486 C CA . SER A 1 193 ? -15.071 8.053 6.330 1.00 98.00 193 SER A CA 1
ATOM 1487 C C . SER A 1 193 ? -16.596 8.148 6.308 1.00 98.00 193 SER A C 1
ATOM 1489 O O . SER A 1 193 ? -17.253 7.238 5.794 1.00 98.00 193 SER A O 1
ATOM 1491 N N . LEU A 1 194 ? -17.149 9.208 6.902 1.00 97.62 194 LEU A N 1
ATOM 1492 C CA . LEU A 1 194 ? -18.592 9.450 6.952 1.00 97.62 194 LEU A CA 1
ATOM 1493 C C . LEU A 1 194 ? -19.021 10.378 5.814 1.00 97.62 194 LEU A C 1
ATOM 1495 O O . LEU A 1 194 ? -18.438 11.453 5.658 1.00 97.62 194 LEU A O 1
ATOM 1499 N N . ASP A 1 195 ? -20.058 9.976 5.083 1.00 93.38 195 ASP A N 1
ATOM 1500 C CA . ASP A 1 195 ? -20.682 10.747 4.008 1.00 93.38 195 ASP A CA 1
ATOM 1501 C C . ASP A 1 195 ? -22.209 10.624 4.106 1.00 93.38 195 ASP A C 1
ATOM 1503 O O . ASP A 1 195 ? -22.764 9.536 3.959 1.00 93.38 195 ASP A O 1
ATOM 1507 N N . ALA A 1 196 ? -22.876 11.737 4.422 1.00 92.44 196 ALA A N 1
ATOM 1508 C CA . ALA A 1 196 ? -24.299 11.787 4.757 1.00 92.44 196 ALA A CA 1
ATOM 1509 C C . ALA A 1 196 ? -24.712 10.722 5.805 1.00 92.44 196 ALA A C 1
ATOM 1511 O O . ALA A 1 196 ? -24.272 10.769 6.961 1.00 92.44 196 ALA A O 1
ATOM 1512 N N . ASP A 1 197 ? -25.574 9.782 5.420 1.00 94.94 197 ASP A N 1
ATOM 1513 C CA . ASP A 1 197 ? -26.071 8.674 6.236 1.00 94.94 197 ASP A CA 1
ATOM 1514 C C . ASP A 1 197 ? -25.227 7.394 6.103 1.00 94.94 197 ASP A C 1
ATOM 1516 O O . ASP A 1 197 ? -25.415 6.447 6.873 1.00 94.94 197 ASP A O 1
ATOM 1520 N N . GLN A 1 198 ? -24.268 7.370 5.177 1.00 96.81 198 GLN A N 1
ATOM 1521 C CA . GLN A 1 198 ? -23.409 6.228 4.895 1.00 96.81 198 GLN A CA 1
ATOM 1522 C C . GLN A 1 198 ? -21.989 6.420 5.427 1.00 96.81 198 GLN A C 1
ATOM 1524 O O . GLN A 1 198 ? -21.503 7.511 5.729 1.00 96.81 198 GLN A O 1
ATOM 1529 N N . ALA A 1 199 ? -21.298 5.297 5.553 1.00 97.88 199 ALA A N 1
ATOM 1530 C CA . ALA A 1 199 ? -19.911 5.239 5.950 1.00 97.88 199 ALA A CA 1
ATOM 1531 C C . ALA A 1 199 ? -19.160 4.273 5.042 1.00 97.88 199 ALA A C 1
ATOM 1533 O O . ALA A 1 199 ? -19.597 3.142 4.818 1.00 97.88 199 ALA A O 1
ATOM 1534 N N . LYS A 1 200 ? -17.999 4.707 4.550 1.00 98.06 200 LYS A N 1
ATOM 1535 C CA . LYS A 1 200 ? -17.055 3.850 3.834 1.00 98.06 200 LYS A CA 1
ATOM 1536 C C . LYS A 1 200 ? -15.890 3.521 4.755 1.00 98.06 200 LYS A C 1
ATOM 1538 O O . LYS A 1 200 ? -15.191 4.419 5.220 1.00 98.06 200 LYS A O 1
ATOM 1543 N N . GLY A 1 201 ? -15.700 2.235 5.011 1.00 97.50 201 GLY A N 1
ATOM 1544 C CA . GLY A 1 201 ? -14.702 1.704 5.926 1.00 97.50 201 GLY A CA 1
ATOM 1545 C C . GLY A 1 201 ? -13.539 1.028 5.211 1.00 97.50 201 GLY A C 1
ATOM 1546 O O . GLY A 1 201 ? -13.715 0.375 4.179 1.00 97.50 201 GLY A O 1
ATOM 1547 N N . SER A 1 202 ? -12.351 1.151 5.796 1.00 98.12 202 SER A N 1
ATOM 1548 C CA . SER A 1 202 ? -11.203 0.301 5.492 1.00 98.12 202 SER A CA 1
ATOM 1549 C C . SER A 1 202 ? -10.695 -0.327 6.778 1.00 98.12 202 SER A C 1
ATOM 1551 O O . SER A 1 202 ? -10.499 0.365 7.775 1.00 98.12 202 SER A O 1
ATOM 1553 N N . ALA A 1 203 ? -10.448 -1.628 6.723 1.00 98.00 203 ALA A N 1
ATOM 1554 C CA . ALA A 1 203 ? -10.028 -2.429 7.853 1.00 98.00 203 ALA A CA 1
ATOM 1555 C C . ALA A 1 203 ? -8.643 -3.049 7.621 1.00 98.00 203 ALA A C 1
ATOM 1557 O O . ALA A 1 203 ? -8.288 -3.404 6.488 1.00 98.00 203 ALA A O 1
ATOM 1558 N N . ARG A 1 204 ? -7.864 -3.171 8.695 1.00 98.06 204 ARG A N 1
ATOM 1559 C CA . ARG A 1 204 ? -6.558 -3.839 8.760 1.00 98.06 204 ARG A CA 1
ATOM 1560 C C . ARG A 1 204 ? -6.509 -4.712 10.004 1.00 98.06 204 ARG A C 1
ATOM 1562 O O . ARG A 1 204 ? -7.093 -4.349 11.019 1.00 98.06 204 ARG A O 1
ATOM 1569 N N . SER A 1 205 ? -5.834 -5.851 9.925 1.00 97.56 205 SER A N 1
ATOM 1570 C CA . SER A 1 205 ? -5.759 -6.806 11.033 1.00 97.56 205 SER A CA 1
ATOM 1571 C C . SER A 1 205 ? -4.339 -7.182 11.425 1.00 97.56 205 SER A C 1
ATOM 1573 O O . SER A 1 205 ? -3.384 -6.794 10.746 1.00 97.56 205 SER A O 1
ATOM 1575 N N . ILE A 1 206 ? -4.244 -7.918 12.529 1.00 96.06 206 ILE A N 1
ATOM 1576 C CA . ILE A 1 206 ? -3.053 -8.632 13.006 1.00 96.06 206 ILE A CA 1
ATOM 1577 C C . ILE A 1 206 ? -3.180 -10.124 12.635 1.00 96.06 206 ILE A C 1
ATOM 1579 O O . ILE A 1 206 ? -4.299 -10.561 12.350 1.00 96.06 206 ILE A O 1
ATOM 1583 N N . PRO A 1 207 ? -2.084 -10.904 12.581 1.00 93.56 207 PRO A N 1
ATOM 1584 C CA . PRO A 1 207 ? -2.114 -12.299 12.121 1.00 93.56 207 PRO A CA 1
ATOM 1585 C C . PRO A 1 207 ? -3.171 -13.182 12.807 1.00 93.56 207 PRO A C 1
ATOM 1587 O O . PRO A 1 207 ? -3.831 -14.002 12.155 1.00 93.56 207 PRO A O 1
ATOM 1590 N N . GLU A 1 208 ? -3.372 -12.970 14.103 1.00 95.12 208 GLU A N 1
ATOM 1591 C CA . GLU A 1 208 ? -4.220 -13.751 15.002 1.00 95.12 208 GLU A CA 1
ATOM 1592 C C . GLU A 1 208 ? -5.715 -13.513 14.741 1.00 95.12 208 GLU A C 1
ATOM 1594 O O . GLU A 1 208 ? -6.532 -14.399 14.980 1.00 95.12 208 GLU A O 1
ATOM 1599 N N . PHE A 1 209 ? -6.087 -12.369 14.153 1.00 97.25 209 PHE A N 1
ATOM 1600 C CA . PHE A 1 209 ? -7.483 -11.997 13.927 1.00 97.25 209 PHE A CA 1
ATOM 1601 C C . PHE A 1 209 ? -7.823 -11.887 12.438 1.00 97.25 209 PHE A C 1
ATOM 1603 O O . PHE A 1 209 ? -7.209 -11.147 11.675 1.00 97.25 209 PHE A O 1
ATOM 1610 N N . SER A 1 210 ? -8.862 -12.599 11.998 1.00 98.06 210 SER A N 1
ATOM 1611 C CA . SER A 1 210 ? -9.371 -12.474 10.627 1.00 98.06 210 SER A CA 1
ATOM 1612 C C . SER A 1 210 ? -10.435 -11.385 10.545 1.00 98.06 210 SER A C 1
ATOM 1614 O O . SER A 1 210 ? -11.607 -11.631 10.842 1.00 98.06 210 SER A O 1
ATOM 1616 N N . ILE A 1 211 ? -10.060 -10.194 10.067 1.00 97.69 211 ILE A N 1
ATOM 1617 C CA . ILE A 1 211 ? -11.012 -9.080 9.944 1.00 97.69 211 ILE A CA 1
ATOM 1618 C C . ILE A 1 211 ? -12.130 -9.377 8.942 1.00 97.69 211 ILE A C 1
ATOM 1620 O O . ILE A 1 211 ? -13.260 -8.937 9.126 1.00 97.69 211 ILE A O 1
ATOM 1624 N N . PHE A 1 212 ? -11.841 -10.161 7.900 1.00 97.69 212 PHE A N 1
ATOM 1625 C CA . PHE A 1 212 ? -12.849 -10.594 6.934 1.00 97.69 212 PHE A CA 1
ATOM 1626 C C . PHE A 1 212 ? -13.897 -11.510 7.575 1.00 97.69 212 PHE A C 1
ATOM 1628 O O . PHE A 1 212 ? -15.091 -11.282 7.395 1.00 97.69 212 PHE A O 1
ATO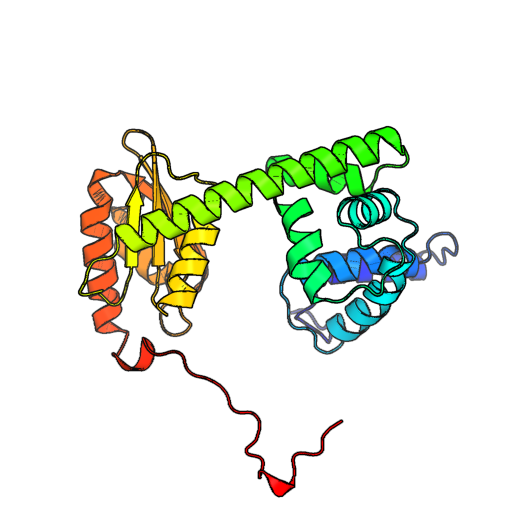M 1635 N N . ASN A 1 213 ? -13.472 -12.511 8.357 1.00 97.69 213 ASN A N 1
ATOM 1636 C CA . ASN A 1 213 ? -14.411 -13.421 9.019 1.00 97.69 213 ASN A CA 1
ATOM 1637 C C . ASN A 1 213 ? -15.232 -12.691 10.087 1.00 97.69 213 ASN A C 1
ATOM 1639 O O . ASN A 1 213 ? -16.426 -12.948 10.212 1.00 97.69 213 ASN A O 1
ATOM 1643 N N . ALA A 1 214 ? -14.612 -11.761 10.817 1.00 97.69 214 ALA A N 1
ATOM 1644 C CA . ALA A 1 214 ? -15.308 -10.940 11.799 1.00 97.69 214 ALA A CA 1
ATOM 1645 C C . ALA A 1 214 ? -16.369 -10.041 11.142 1.00 97.69 214 ALA A C 1
ATOM 1647 O O . ALA A 1 214 ? -17.506 -10.004 11.597 1.00 97.69 214 ALA A O 1
ATOM 1648 N N . LEU A 1 215 ? -16.043 -9.388 10.018 1.00 97.88 215 LEU A N 1
ATOM 1649 C CA . LEU A 1 215 ? -17.019 -8.606 9.251 1.00 97.88 215 LEU A CA 1
ATOM 1650 C C . LEU A 1 215 ? -18.137 -9.474 8.667 1.00 97.88 215 LEU A C 1
ATOM 1652 O O . LEU A 1 215 ? -19.283 -9.038 8.657 1.00 97.88 215 LEU A O 1
ATOM 1656 N N . LYS A 1 216 ? -17.829 -10.702 8.232 1.00 98.00 216 LYS A N 1
ATOM 1657 C CA . LYS A 1 216 ? -18.832 -11.657 7.744 1.00 98.00 216 LYS A CA 1
ATOM 1658 C C . LYS A 1 216 ? -19.848 -12.036 8.829 1.00 98.00 216 LYS A C 1
ATOM 1660 O O . LYS A 1 216 ? -21.029 -12.139 8.535 1.00 98.00 216 LYS A O 1
ATOM 1665 N N . LYS A 1 217 ? -19.420 -12.179 10.088 1.00 97.81 217 LYS A N 1
ATOM 1666 C CA . LYS A 1 217 ? -20.331 -12.395 11.232 1.00 97.81 217 LYS A CA 1
ATOM 1667 C C . LYS A 1 217 ? -21.205 -11.171 11.568 1.00 97.81 217 LYS A C 1
ATOM 1669 O O . LYS A 1 217 ? -22.141 -11.298 12.348 1.00 97.81 217 LYS A O 1
ATOM 1674 N N . CYS A 1 218 ? -20.909 -10.010 10.988 1.00 97.88 218 CYS A N 1
ATOM 1675 C CA . CYS A 1 218 ? -21.647 -8.759 11.164 1.00 97.88 218 CYS A CA 1
ATOM 1676 C C . CYS A 1 218 ? -22.310 -8.292 9.857 1.00 97.88 218 CYS A C 1
ATOM 1678 O O . CYS A 1 218 ? -22.562 -7.097 9.699 1.00 97.88 218 CYS A O 1
ATOM 1680 N N . GLU A 1 219 ? -22.520 -9.191 8.887 1.00 97.31 219 GLU A N 1
ATOM 1681 C CA . GLU A 1 219 ? -22.982 -8.829 7.541 1.00 97.31 219 GLU A CA 1
ATOM 1682 C C . GLU A 1 219 ? -24.353 -8.139 7.528 1.00 97.31 219 GLU A C 1
ATOM 1684 O O . GLU A 1 219 ? -24.587 -7.286 6.677 1.00 97.31 219 GLU A O 1
ATOM 1689 N N . ASP A 1 220 ? -25.203 -8.408 8.524 1.00 98.06 220 ASP A N 1
ATOM 1690 C CA . ASP A 1 220 ? -26.498 -7.751 8.741 1.00 98.06 220 ASP A CA 1
ATOM 1691 C C . ASP A 1 220 ? -26.382 -6.230 8.942 1.00 98.06 220 ASP A C 1
ATOM 1693 O O . ASP A 1 220 ? -27.322 -5.481 8.675 1.00 98.06 220 ASP A O 1
ATOM 1697 N N . LEU A 1 221 ? -25.215 -5.749 9.381 1.00 98.06 221 LEU A N 1
ATOM 1698 C CA . LEU A 1 221 ? -24.945 -4.327 9.597 1.00 98.06 221 LEU A CA 1
ATOM 1699 C C . LEU A 1 221 ? -24.393 -3.623 8.351 1.00 98.06 221 LEU A C 1
ATOM 1701 O O . LEU A 1 221 ? -24.320 -2.385 8.339 1.00 98.06 221 LEU A O 1
ATOM 1705 N N . LEU A 1 222 ? -23.960 -4.383 7.340 1.00 98.00 222 LEU A N 1
ATOM 1706 C CA . LEU A 1 222 ? -23.156 -3.908 6.216 1.00 98.00 222 LEU A CA 1
ATOM 1707 C C . LEU A 1 222 ? -23.996 -3.828 4.937 1.00 98.00 222 LEU A C 1
ATOM 1709 O O . LEU A 1 222 ? -24.744 -4.732 4.594 1.00 98.00 222 LEU A O 1
ATOM 1713 N N . LEU A 1 223 ? -23.816 -2.753 4.173 1.00 97.50 223 LEU A N 1
ATOM 1714 C CA . LEU A 1 223 ? -24.373 -2.630 2.821 1.00 97.50 223 LEU A CA 1
ATOM 1715 C C . LEU A 1 223 ? -23.556 -3.443 1.808 1.00 97.50 223 LEU A C 1
ATOM 1717 O O . LEU A 1 223 ? -24.084 -3.940 0.821 1.00 97.50 223 LEU A O 1
ATOM 1721 N N . SER A 1 224 ? -22.242 -3.529 2.019 1.00 97.44 224 SER A N 1
ATOM 1722 C CA . SER A 1 224 ? -21.326 -4.321 1.195 1.00 97.44 224 SER A CA 1
ATOM 1723 C C . SER A 1 224 ? -19.999 -4.490 1.924 1.00 97.44 224 SER A C 1
ATOM 1725 O O . SER A 1 224 ? -19.549 -3.539 2.565 1.00 97.44 224 SER A O 1
ATOM 1727 N N . PHE A 1 225 ? -19.318 -5.621 1.756 1.00 97.06 225 PHE A N 1
ATOM 1728 C CA . PHE A 1 225 ? -17.944 -5.795 2.224 1.00 97.06 225 PHE A CA 1
ATOM 1729 C C . PHE A 1 225 ? -17.165 -6.764 1.332 1.00 97.06 225 PHE A C 1
ATOM 1731 O O . PHE A 1 225 ? -17.742 -7.526 0.562 1.00 97.06 225 PHE A O 1
ATOM 1738 N N . GLY A 1 226 ? -15.839 -6.716 1.418 1.00 94.81 226 GLY A N 1
ATOM 1739 C CA . GLY A 1 226 ? -14.961 -7.638 0.704 1.00 94.81 226 GLY A CA 1
ATOM 1740 C C . GLY A 1 226 ? -13.501 -7.463 1.103 1.00 94.81 226 GLY A C 1
ATOM 1741 O O . GLY A 1 226 ? -13.120 -6.434 1.665 1.00 94.81 226 GLY A O 1
ATOM 1742 N N . GLY A 1 227 ? -12.679 -8.469 0.817 1.00 93.75 227 GLY A N 1
ATOM 1743 C CA . GLY A 1 227 ? -11.256 -8.474 1.145 1.00 93.75 227 GLY A CA 1
ATOM 1744 C C . GLY A 1 227 ? -10.766 -9.857 1.551 1.00 93.75 227 GLY A C 1
ATOM 1745 O O . GLY A 1 227 ? -11.301 -10.869 1.109 1.00 93.75 227 GLY A O 1
ATOM 1746 N N . HIS A 1 228 ? -9.748 -9.880 2.403 1.00 93.69 228 HIS A N 1
ATOM 1747 C CA . HIS A 1 228 ? -9.076 -11.085 2.881 1.00 93.69 228 HIS A CA 1
ATOM 1748 C C . HIS A 1 228 ? -8.781 -10.979 4.383 1.00 93.69 228 HIS A C 1
ATOM 1750 O O . HIS A 1 228 ? -9.052 -9.955 5.012 1.00 93.69 228 HIS A O 1
ATOM 1756 N N . ARG A 1 229 ? -8.182 -12.028 4.962 1.00 95.81 229 ARG A N 1
ATOM 1757 C CA . ARG A 1 229 ? -7.895 -12.151 6.404 1.00 95.81 229 ARG A CA 1
ATOM 1758 C C . ARG A 1 229 ? -7.320 -10.876 7.043 1.00 95.81 229 ARG A C 1
ATOM 1760 O O . ARG A 1 229 ? -7.784 -10.479 8.103 1.00 95.81 229 ARG A O 1
ATOM 1767 N N . MET A 1 230 ? -6.364 -10.219 6.380 1.00 95.81 230 MET A N 1
ATOM 1768 C CA . MET A 1 230 ? -5.616 -9.074 6.928 1.00 95.81 230 MET A CA 1
ATOM 1769 C C . MET A 1 230 ? -6.157 -7.693 6.536 1.00 95.81 230 MET A C 1
ATOM 1771 O O . MET A 1 230 ? -5.729 -6.683 7.100 1.00 95.81 230 MET A O 1
ATOM 1775 N N . ALA A 1 231 ? -7.064 -7.611 5.560 1.00 95.19 231 ALA A N 1
ATOM 1776 C CA . ALA A 1 231 ? -7.549 -6.340 5.036 1.00 95.19 231 ALA A CA 1
ATOM 1777 C C . ALA A 1 231 ? -8.933 -6.482 4.404 1.00 95.19 231 ALA A C 1
ATOM 1779 O O . ALA A 1 231 ? -9.159 -7.378 3.595 1.00 95.19 231 ALA A O 1
ATOM 1780 N N . ALA A 1 232 ? -9.828 -5.542 4.699 1.00 97.19 232 ALA A N 1
ATOM 1781 C CA . ALA A 1 232 ? -11.159 -5.505 4.104 1.00 97.19 232 ALA A CA 1
ATOM 1782 C C . ALA A 1 232 ? -11.619 -4.071 3.822 1.00 97.19 232 ALA A C 1
ATOM 1784 O O . ALA A 1 232 ? -11.192 -3.123 4.483 1.00 97.19 232 ALA A O 1
ATOM 1785 N N . GLY A 1 233 ? -12.486 -3.914 2.828 1.00 97.12 233 GLY A N 1
ATOM 1786 C CA . GLY A 1 233 ? -13.270 -2.706 2.591 1.00 97.12 233 GLY A CA 1
ATOM 1787 C C . GLY A 1 233 ? -14.733 -2.972 2.921 1.00 97.12 233 GLY A C 1
ATOM 1788 O O . GLY A 1 233 ? -15.230 -4.066 2.663 1.00 97.12 233 GLY A O 1
ATOM 1789 N N . THR A 1 234 ? -15.423 -1.983 3.483 1.00 97.50 234 THR A N 1
ATOM 1790 C CA . THR A 1 234 ? -16.839 -2.115 3.851 1.00 97.50 234 THR A CA 1
ATOM 1791 C C . THR A 1 234 ? -17.616 -0.821 3.604 1.00 97.50 234 THR A C 1
ATOM 1793 O O . THR A 1 234 ? -17.036 0.268 3.558 1.00 97.50 234 THR A O 1
ATOM 1796 N N . ARG A 1 235 ? -18.930 -0.933 3.412 1.00 98.00 235 ARG A N 1
ATOM 1797 C CA . ARG A 1 235 ? -19.889 0.174 3.430 1.00 98.00 235 ARG A CA 1
ATOM 1798 C C . ARG A 1 235 ? -21.027 -0.175 4.372 1.00 98.00 235 ARG A C 1
ATOM 1800 O O . ARG A 1 235 ? -21.464 -1.320 4.390 1.00 98.00 235 ARG A O 1
ATOM 1807 N N . MET A 1 236 ? -21.526 0.804 5.112 1.00 97.94 236 MET A N 1
ATOM 1808 C CA . MET A 1 236 ? -22.633 0.625 6.054 1.00 97.94 236 MET A CA 1
ATOM 1809 C C . MET A 1 236 ? -23.353 1.945 6.319 1.00 97.94 236 MET A C 1
ATOM 1811 O O . MET A 1 236 ? -22.845 3.008 5.965 1.00 97.94 236 MET A O 1
ATOM 1815 N N . LEU A 1 237 ? -24.505 1.890 6.986 1.00 98.38 237 LEU A N 1
ATOM 1816 C CA . LEU A 1 237 ? -25.144 3.090 7.524 1.00 98.38 237 LEU A CA 1
ATOM 1817 C C . LEU A 1 237 ? -24.379 3.590 8.756 1.00 98.38 237 LEU A C 1
ATOM 1819 O O . LEU A 1 237 ? -24.005 2.801 9.625 1.00 98.38 237 LEU A O 1
ATOM 1823 N N . LYS A 1 238 ? -24.204 4.909 8.877 1.00 97.69 238 LYS A N 1
ATOM 1824 C CA . LYS A 1 238 ? -23.496 5.561 9.993 1.00 97.69 238 LYS A CA 1
ATOM 1825 C C . LYS A 1 238 ? -24.048 5.139 11.359 1.00 97.69 238 LYS A C 1
ATOM 1827 O O . LYS A 1 238 ? -23.278 4.931 12.293 1.00 97.69 238 LYS A O 1
ATOM 1832 N N . LYS A 1 239 ? -25.371 4.969 11.465 1.00 98.00 239 LYS A N 1
ATOM 1833 C CA . LYS A 1 239 ? -26.050 4.549 12.703 1.00 98.00 239 LYS A CA 1
ATOM 1834 C C . LYS A 1 239 ? -25.625 3.158 13.200 1.00 98.00 239 LYS A C 1
ATOM 1836 O O . LYS A 1 239 ? -25.731 2.898 14.390 1.00 98.00 239 LYS A O 1
ATOM 1841 N N . ASN A 1 240 ? -25.114 2.297 12.316 1.00 98.38 240 ASN A N 1
ATOM 1842 C CA . ASN A 1 240 ? -24.714 0.929 12.652 1.00 98.38 240 ASN A CA 1
ATOM 1843 C C . ASN A 1 240 ? -23.267 0.849 13.187 1.00 98.38 240 ASN A C 1
ATOM 1845 O O . ASN A 1 240 ? -22.853 -0.206 13.657 1.00 98.38 240 ASN A O 1
ATOM 1849 N N . ILE A 1 241 ? -22.468 1.927 13.113 1.00 98.31 241 ILE A N 1
ATOM 1850 C CA . ILE A 1 241 ? -21.048 1.911 13.524 1.00 98.31 241 ILE A CA 1
ATOM 1851 C C . ILE A 1 241 ? -20.860 1.544 15.007 1.00 98.31 241 ILE A C 1
ATOM 1853 O O . ILE A 1 241 ? -19.967 0.743 15.289 1.00 98.31 241 ILE A O 1
ATOM 1857 N N . PRO A 1 242 ? -21.648 2.081 15.965 1.00 97.94 242 PRO A N 1
ATOM 1858 C CA . PRO A 1 242 ? -21.521 1.691 17.369 1.00 97.94 242 PRO A CA 1
ATOM 1859 C C . PRO A 1 242 ? -21.764 0.195 17.595 1.00 97.94 242 PRO A C 1
ATOM 1861 O O . PRO A 1 242 ? -20.991 -0.442 18.305 1.00 97.94 242 PRO A O 1
ATOM 1864 N N . GLU A 1 243 ? -22.777 -0.372 16.935 1.00 98.56 243 GLU A N 1
ATOM 1865 C CA . GLU A 1 243 ? -23.099 -1.800 17.028 1.00 98.56 243 GLU A CA 1
ATOM 1866 C C . GLU A 1 243 ? -21.999 -2.667 16.405 1.00 98.56 243 GLU A C 1
ATOM 1868 O O . GLU A 1 243 ? -21.558 -3.642 17.007 1.00 98.56 243 GLU A O 1
ATOM 1873 N N . LEU A 1 244 ? -21.463 -2.267 15.246 1.00 98.50 244 LEU A N 1
ATOM 1874 C CA . LEU A 1 244 ? -20.323 -2.958 14.645 1.00 98.50 244 LEU A CA 1
ATOM 1875 C C . LEU A 1 244 ? -19.104 -2.936 15.575 1.00 98.50 244 LEU A C 1
ATOM 1877 O O . LEU A 1 244 ? -18.439 -3.956 15.731 1.00 98.50 244 LEU A O 1
ATOM 1881 N N . ARG A 1 245 ? -18.802 -1.788 16.200 1.00 98.31 245 ARG A N 1
ATOM 1882 C CA . ARG A 1 245 ? -17.696 -1.679 17.163 1.00 98.31 245 ARG A CA 1
ATOM 1883 C C . ARG A 1 245 ? -17.871 -2.670 18.306 1.00 98.31 245 ARG A C 1
ATOM 1885 O O . ARG A 1 245 ? -16.900 -3.337 18.650 1.00 98.31 245 ARG A O 1
ATOM 1892 N N . LYS A 1 246 ? -19.076 -2.756 18.870 1.00 98.31 246 LYS A N 1
ATOM 1893 C CA . LYS A 1 246 ? -19.396 -3.686 19.952 1.00 98.31 246 LYS 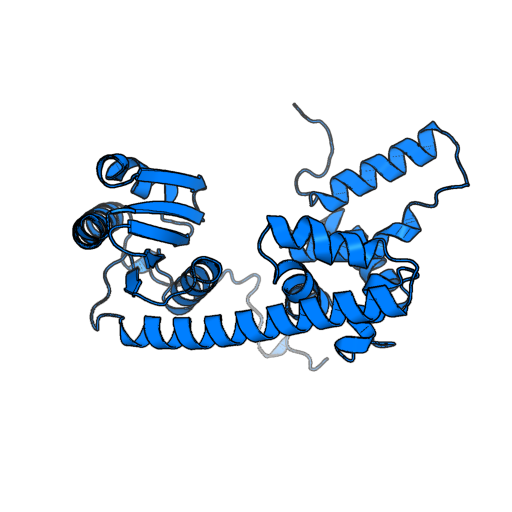A CA 1
ATOM 1894 C C . LYS A 1 246 ? -19.154 -5.135 19.516 1.00 98.31 246 LYS A C 1
ATOM 1896 O O . LYS A 1 246 ? -18.278 -5.781 20.081 1.00 98.31 246 LYS A O 1
ATOM 1901 N N . ARG A 1 247 ? -19.814 -5.590 18.444 1.00 98.44 247 ARG A N 1
ATOM 1902 C CA . ARG A 1 247 ? -19.696 -6.981 17.967 1.00 98.44 247 ARG A CA 1
ATOM 1903 C C . ARG A 1 247 ? -18.273 -7.364 17.571 1.00 98.44 247 ARG A C 1
ATOM 1905 O O . ARG A 1 247 ? -17.848 -8.485 17.814 1.00 98.44 247 ARG A O 1
ATOM 1912 N N . LEU A 1 248 ? -17.515 -6.449 16.962 1.00 98.31 248 LEU A N 1
ATOM 1913 C CA . LEU A 1 248 ? -16.120 -6.727 16.615 1.00 98.31 248 LEU A CA 1
ATOM 1914 C C . LEU A 1 248 ? -15.231 -6.893 17.851 1.00 98.31 248 LEU A C 1
ATOM 1916 O O . LEU A 1 248 ? -14.315 -7.705 17.793 1.00 98.31 248 LEU A O 1
ATOM 1920 N N . ASN A 1 249 ? -15.476 -6.140 18.928 1.00 98.19 249 ASN A N 1
ATOM 1921 C CA . ASN A 1 249 ? -14.728 -6.319 20.171 1.00 98.19 249 ASN A CA 1
ATOM 1922 C C . ASN A 1 249 ? -15.127 -7.624 20.870 1.00 98.19 249 ASN A C 1
ATOM 1924 O O . ASN A 1 249 ? -14.235 -8.386 21.200 1.00 98.19 249 ASN A O 1
ATOM 1928 N N . GLU A 1 250 ? -16.421 -7.951 20.954 1.00 98.12 250 GLU A N 1
ATOM 1929 C CA . GLU A 1 250 ? -16.896 -9.230 21.518 1.00 98.12 250 GLU A CA 1
ATOM 1930 C C . GLU A 1 250 ? -16.294 -10.440 20.784 1.00 98.12 250 GLU A C 1
ATOM 1932 O O . GLU A 1 250 ? -15.718 -11.333 21.399 1.00 98.12 250 GLU A O 1
ATOM 1937 N N . LEU A 1 251 ? -16.327 -10.431 19.447 1.00 97.94 251 LEU A N 1
ATOM 1938 C CA . LEU A 1 251 ? -15.707 -11.480 18.633 1.00 97.94 251 LEU A CA 1
ATOM 1939 C C . LEU A 1 251 ? -14.190 -11.560 18.807 1.00 97.94 251 LEU A C 1
ATOM 1941 O O . LEU A 1 251 ? -13.603 -12.615 18.581 1.00 97.94 251 LEU A O 1
ATOM 1945 N N . ALA A 1 252 ? -13.543 -10.438 19.105 1.00 97.25 252 ALA A N 1
ATOM 1946 C CA . ALA A 1 252 ? -12.112 -10.411 19.330 1.00 97.25 252 ALA A CA 1
ATOM 1947 C C . ALA A 1 252 ? -11.754 -10.875 20.740 1.00 97.25 252 ALA A C 1
ATOM 1949 O O . ALA A 1 252 ? -10.769 -11.584 20.857 1.00 97.25 252 ALA A O 1
ATOM 1950 N N . ASP A 1 253 ? -12.557 -10.584 21.761 1.00 96.31 253 ASP A N 1
ATOM 1951 C CA . ASP A 1 253 ? -12.363 -11.103 23.120 1.00 96.31 253 ASP A CA 1
ATOM 1952 C C . ASP A 1 253 ? -12.520 -12.637 23.181 1.00 96.31 253 ASP A C 1
ATOM 1954 O O . ASP A 1 253 ? -11.862 -13.299 23.978 1.00 96.31 253 ASP A O 1
ATOM 1958 N N . GLU A 1 254 ? -13.334 -13.232 22.299 1.00 96.06 254 GLU A N 1
ATOM 1959 C CA . GLU A 1 254 ? -13.443 -14.695 22.153 1.00 96.06 254 GLU A CA 1
ATOM 1960 C C . GLU A 1 254 ? -12.198 -15.353 21.525 1.00 96.06 254 GLU A C 1
ATOM 1962 O O . GLU A 1 254 ? -11.995 -16.559 21.671 1.00 96.06 254 GLU A O 1
ATOM 1967 N N . ILE A 1 255 ? -11.406 -14.594 20.760 1.00 94.81 255 ILE A N 1
ATOM 1968 C CA . ILE A 1 255 ? -10.345 -15.130 19.888 1.00 94.81 255 ILE A CA 1
ATOM 1969 C C . ILE A 1 255 ? -8.949 -14.709 20.355 1.00 94.81 255 ILE A C 1
ATOM 1971 O O . ILE A 1 255 ? -8.003 -15.482 20.217 1.00 94.81 255 ILE A O 1
ATOM 1975 N N . LEU A 1 256 ? -8.807 -13.478 20.839 1.00 96.06 256 LEU A N 1
ATOM 1976 C CA . LEU A 1 256 ? -7.539 -12.840 21.159 1.00 96.06 256 LEU A CA 1
ATOM 1977 C C . LEU A 1 256 ? -7.309 -12.847 22.661 1.00 96.06 256 LEU A C 1
ATOM 1979 O O . LEU A 1 256 ? -8.135 -12.373 23.437 1.00 96.06 256 LEU A O 1
ATOM 1983 N N . SER A 1 257 ? -6.128 -13.306 23.054 1.00 94.00 257 SER A N 1
ATOM 1984 C CA . SER A 1 257 ? -5.614 -13.088 24.397 1.00 94.00 257 SER A CA 1
ATOM 1985 C C . SER A 1 257 ? -4.874 -11.742 24.486 1.00 94.00 257 SER A C 1
ATOM 1987 O O . SER A 1 257 ? -4.473 -11.180 23.457 1.00 94.00 257 SER A O 1
ATOM 1989 N N . PRO A 1 258 ? -4.639 -11.202 25.697 1.00 91.62 258 PRO A N 1
A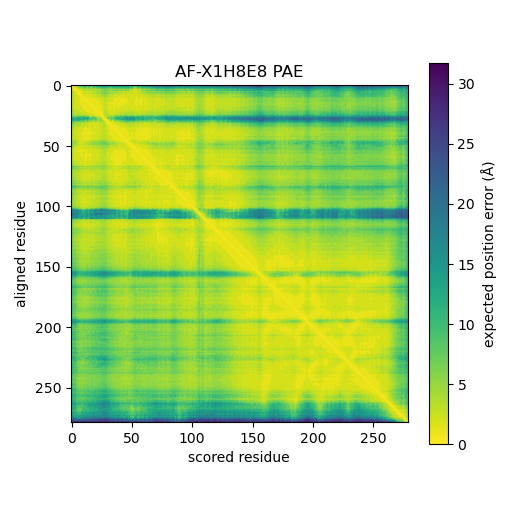TOM 1990 C CA . PRO A 1 258 ? -3.828 -9.998 25.879 1.00 91.62 258 PRO A CA 1
ATOM 1991 C C . PRO A 1 258 ? -2.436 -10.090 25.234 1.00 91.62 258 PRO A C 1
ATOM 1993 O O . PRO A 1 258 ? -1.941 -9.096 24.704 1.00 91.62 258 PRO A O 1
ATOM 1996 N N . GLU A 1 259 ? -1.828 -11.278 25.213 1.00 92.19 259 GLU A N 1
ATOM 1997 C CA . GLU A 1 259 ? -0.518 -11.539 24.606 1.00 92.19 259 GLU A CA 1
ATOM 1998 C C . GLU A 1 259 ? -0.553 -11.394 23.081 1.00 92.19 259 GLU A C 1
ATOM 2000 O O . GLU A 1 259 ? 0.418 -10.930 22.489 1.00 92.19 259 GLU A O 1
ATOM 2005 N N . ASN A 1 260 ? -1.680 -11.713 22.433 1.00 92.62 260 ASN A N 1
ATOM 2006 C CA . ASN A 1 260 ? -1.842 -11.500 20.991 1.00 92.62 260 ASN A CA 1
ATOM 2007 C C . ASN A 1 260 ? -1.886 -10.011 20.615 1.00 92.62 260 ASN A C 1
ATOM 2009 O O . ASN A 1 260 ? -1.704 -9.665 19.452 1.00 92.62 260 ASN A O 1
ATOM 2013 N N . LEU A 1 261 ? -2.131 -9.118 21.578 1.00 92.88 261 LEU A N 1
ATOM 2014 C CA . LEU A 1 261 ? -2.154 -7.667 21.368 1.00 92.88 261 LEU A CA 1
ATOM 2015 C C . LEU A 1 261 ? -0.786 -7.006 21.594 1.00 92.88 261 LEU A C 1
ATOM 2017 O O . LEU A 1 261 ? -0.695 -5.770 21.612 1.00 92.88 261 LEU A O 1
ATOM 2021 N N . ILE A 1 262 ? 0.258 -7.819 21.773 1.00 90.50 262 ILE A N 1
ATOM 2022 C CA . ILE A 1 262 ? 1.650 -7.405 21.925 1.00 90.50 262 ILE A CA 1
ATOM 2023 C C . ILE A 1 262 ? 2.412 -7.817 20.656 1.00 90.50 262 ILE A C 1
ATOM 2025 O O . ILE A 1 262 ? 2.342 -8.979 20.257 1.00 90.50 262 ILE A O 1
ATOM 2029 N N . PRO A 1 263 ? 3.159 -6.901 20.012 1.00 87.25 263 PRO A N 1
ATOM 2030 C CA . PRO A 1 263 ? 3.997 -7.257 18.875 1.00 87.25 263 PRO A CA 1
ATOM 2031 C C . PRO A 1 263 ? 5.022 -8.334 19.245 1.00 87.25 263 PRO A C 1
ATOM 2033 O O . PRO A 1 263 ? 5.808 -8.154 20.175 1.00 87.25 263 PRO A O 1
ATOM 2036 N N . SER A 1 264 ? 5.059 -9.422 18.479 1.00 83.12 264 SER A N 1
ATOM 2037 C CA . SER A 1 264 ? 6.116 -10.431 18.560 1.00 83.12 264 SER A CA 1
ATOM 2038 C C . SER A 1 264 ? 7.239 -10.117 17.572 1.00 83.12 264 SER A C 1
ATOM 2040 O O . SER A 1 264 ? 6.967 -9.826 16.404 1.00 83.12 264 SER A O 1
ATOM 2042 N N . TYR A 1 265 ? 8.489 -10.260 18.007 1.00 83.25 265 TYR A N 1
ATOM 2043 C CA . TYR A 1 265 ? 9.663 -10.153 17.142 1.00 83.25 265 TYR A CA 1
ATOM 2044 C C . TYR A 1 265 ? 10.305 -11.526 16.978 1.00 83.25 265 TYR A C 1
ATOM 2046 O O . TYR A 1 265 ? 10.518 -12.236 17.959 1.00 83.25 265 TYR A O 1
ATOM 2054 N N . PHE A 1 266 ? 10.605 -11.897 15.735 1.00 83.31 266 PHE A N 1
ATOM 2055 C CA . PHE A 1 266 ? 11.410 -13.077 15.451 1.00 83.31 266 PHE A CA 1
ATOM 2056 C C . PHE A 1 266 ? 12.881 -12.682 15.572 1.00 83.31 266 PHE A C 1
ATOM 2058 O O . PHE A 1 266 ? 13.323 -11.756 14.893 1.00 83.31 266 PHE A O 1
ATOM 2065 N N . ILE A 1 267 ? 13.611 -13.342 16.468 1.00 89.75 267 ILE A N 1
ATOM 2066 C CA . ILE A 1 267 ? 15.051 -13.144 16.635 1.00 89.75 267 ILE A CA 1
ATOM 2067 C C . ILE A 1 267 ? 15.741 -14.252 15.843 1.00 89.75 267 ILE A C 1
ATOM 2069 O O . ILE A 1 267 ? 15.598 -15.424 16.184 1.00 89.75 267 ILE A O 1
ATOM 2073 N N . ASP A 1 268 ? 16.440 -13.883 14.767 1.00 90.06 268 ASP A N 1
ATOM 2074 C CA . ASP A 1 268 ? 17.105 -14.849 13.880 1.00 90.06 268 ASP A CA 1
ATOM 2075 C C . ASP A 1 268 ? 18.295 -15.540 14.561 1.00 90.06 268 ASP A C 1
ATOM 2077 O O . ASP A 1 268 ? 18.537 -16.726 14.343 1.00 90.06 268 ASP A O 1
ATOM 2081 N N . ALA A 1 269 ? 19.040 -14.796 15.381 1.00 91.94 269 ALA A N 1
ATOM 2082 C CA . ALA A 1 269 ? 20.180 -15.297 16.134 1.00 91.94 269 ALA A CA 1
ATOM 2083 C C . ALA A 1 269 ? 20.428 -14.451 17.389 1.00 91.94 269 ALA A C 1
ATOM 2085 O O . ALA A 1 269 ? 20.165 -13.247 17.408 1.00 91.94 269 ALA A O 1
ATOM 2086 N N . GLU A 1 270 ? 20.976 -15.089 18.418 1.00 91.88 270 GLU A N 1
ATOM 2087 C CA . GLU A 1 270 ? 21.620 -14.425 19.548 1.00 91.88 270 GLU A CA 1
ATOM 2088 C C . GLU A 1 270 ? 23.112 -14.274 19.225 1.00 91.88 270 GLU A C 1
ATOM 2090 O O . GLU A 1 270 ? 23.725 -15.205 18.704 1.00 91.88 270 GLU A O 1
ATOM 2095 N N . VAL A 1 271 ? 23.679 -13.099 19.494 1.00 92.19 271 VAL A N 1
ATOM 2096 C CA . VAL A 1 271 ? 25.097 -12.796 19.252 1.00 92.19 271 VAL A CA 1
ATOM 2097 C C . VAL A 1 271 ? 25.711 -12.179 20.496 1.00 92.19 271 VAL A C 1
ATOM 2099 O O . VAL A 1 271 ? 25.105 -11.318 21.141 1.00 92.19 271 VAL A O 1
ATOM 2102 N N . ASN A 1 272 ? 26.931 -12.599 20.819 1.00 92.62 272 ASN A N 1
ATOM 2103 C CA . ASN A 1 272 ? 27.682 -12.023 21.930 1.00 92.62 272 ASN A CA 1
ATOM 2104 C C . ASN A 1 272 ? 28.269 -10.664 21.536 1.00 92.62 272 ASN A C 1
ATOM 2106 O O . ASN A 1 272 ? 28.640 -10.446 20.384 1.00 92.62 272 ASN A O 1
ATOM 2110 N N . LEU A 1 273 ? 28.436 -9.754 22.503 1.00 91.06 273 LEU A N 1
ATOM 2111 C CA . LEU A 1 273 ? 29.063 -8.446 22.248 1.00 91.06 273 LEU A CA 1
ATOM 2112 C C . LEU A 1 273 ? 30.466 -8.574 21.630 1.00 91.06 273 LEU A C 1
ATOM 2114 O O . LEU A 1 273 ? 30.857 -7.733 20.829 1.00 91.06 273 LEU A O 1
ATOM 2118 N N . GLU A 1 274 ? 31.200 -9.635 21.969 1.00 93.00 274 GLU A N 1
ATOM 2119 C CA . GLU A 1 274 ? 32.537 -9.926 21.431 1.00 93.00 274 GLU A CA 1
ATOM 2120 C C . GLU A 1 274 ? 32.526 -10.301 19.937 1.00 93.00 274 GLU A C 1
ATOM 2122 O O . GLU A 1 274 ? 33.536 -10.150 19.251 1.00 93.00 274 GLU A O 1
ATOM 2127 N N . GLU A 1 275 ? 31.385 -10.755 19.409 1.00 89.75 275 GLU A N 1
ATOM 2128 C CA . GLU A 1 275 ? 31.206 -11.119 17.997 1.00 89.75 275 GLU A CA 1
ATOM 2129 C C . GLU A 1 275 ? 30.880 -9.896 17.120 1.00 89.75 275 GLU A C 1
ATOM 2131 O O . GLU A 1 275 ? 30.956 -9.967 15.889 1.00 89.75 275 GLU A O 1
ATOM 2136 N N . LEU A 1 276 ? 30.552 -8.750 17.731 1.00 88.75 276 LEU A N 1
ATOM 2137 C CA . LEU A 1 276 ? 30.250 -7.507 17.025 1.00 88.75 276 LEU A CA 1
ATOM 2138 C C . LEU A 1 276 ? 31.542 -6.804 16.589 1.00 88.75 276 LEU A C 1
ATOM 2140 O O . LEU A 1 276 ? 32.200 -6.110 17.363 1.00 88.75 276 LEU A O 1
ATOM 2144 N N . GLN A 1 277 ? 31.892 -6.940 15.311 1.00 85.69 277 GLN A N 1
ATOM 2145 C CA . GLN A 1 277 ? 32.963 -6.157 14.694 1.00 85.69 277 GLN A CA 1
ATOM 2146 C C . GLN A 1 277 ? 32.387 -4.890 14.055 1.00 85.69 277 GLN A C 1
ATOM 2148 O O . GLN A 1 277 ? 31.437 -4.966 13.279 1.00 85.69 277 GLN A O 1
ATOM 2153 N N . ASN A 1 278 ? 32.992 -3.729 14.331 1.00 70.88 278 ASN A N 1
ATOM 2154 C CA . ASN A 1 278 ? 32.700 -2.491 13.604 1.00 70.88 278 ASN A CA 1
ATOM 2155 C C . ASN A 1 278 ? 33.127 -2.663 12.137 1.00 70.88 278 ASN A C 1
ATOM 2157 O O . ASN A 1 278 ? 34.313 -2.545 11.820 1.00 70.88 278 ASN A O 1
ATOM 2161 N N . ARG A 1 279 ? 32.178 -2.966 11.254 1.00 50.31 279 ARG A N 1
ATOM 2162 C CA . ARG A 1 279 ? 32.343 -2.906 9.800 1.00 50.31 279 ARG A CA 1
ATOM 2163 C C . ARG A 1 279 ? 31.328 -1.953 9.201 1.00 50.31 279 ARG A C 1
ATOM 2165 O O . ARG A 1 279 ? 30.158 -2.006 9.635 1.00 50.31 279 ARG A O 1
#

Mean predicted aligned error: 5.61 Å

InterPro domains:
  IPR003156 DHHA1 domain [PF02272] (159-252)
  IPR038763 DHH phosphoesterase superfamily [SSF64182] (4-265)
  IPR051673 Single-stranded-DNA-specific exonuclease RecJ [PTHR30255] (1-278)

pLDDT: mean 93.33, std 7.0, range [50.31, 98.56]

Nearest PDB structures (foldseek):
  2zxr-assembly1_A  TM=9.202E-01  e=1.857E-20  Thermus thermophilus HB8
  6lrd-assembly1_A  TM=8.830E-01  e=1.553E-19  Deinococcus radiodurans
  5f54-assembly1_A  TM=9.029E-01  e=2.678E-19  Deinococcus radiodurans
  2zxp-assembly1_A  TM=9.100E-01  e=3.154E-19  Thermus thermophilus HB8
  1ir6-assembly1_A  TM=8.814E-01  e=2.122E-18  Thermus thermophilus

Radius of gyration: 22.12 Å; Cα contacts (8 Å, |Δi|>4): 404; chains: 1; bounding box: 60×45×60 Å

Sequence (279 aa):
DCSYPFKELAGVGVAFKLVQALAQKLSSTAVDPSEYLDLVALGTIADVVSLKDENRVLVKLGLERLQQSSNLGLRTLLSLVGLSGKEITEGQVGFILAPRLNACGRLSLARKAVKLLLSTNARESFQLAKNLDRENVDRRRTQERMCKEAEELLPQEKGPVIVLSKSGWHAGVIGLVASYIREKYFRPTVIFSLDADQAKGSARSIPEFSIFNALKKCEDLLLSFGGHRMAAGTRMLKKNIPELRKRLNELADEILSPENLIPSYFIDAEVNLEELQNR

Solvent-accessible surface area (backbone atoms only — not comparable to full-atom values): 15314 Å² total; per-residue (Å²): 138,83,83,69,88,73,84,68,57,35,73,44,45,53,53,49,52,49,49,46,52,48,28,60,75,66,70,39,83,90,54,65,61,76,78,49,27,32,59,32,20,47,43,31,50,55,67,69,51,68,73,50,73,68,47,34,55,46,32,56,56,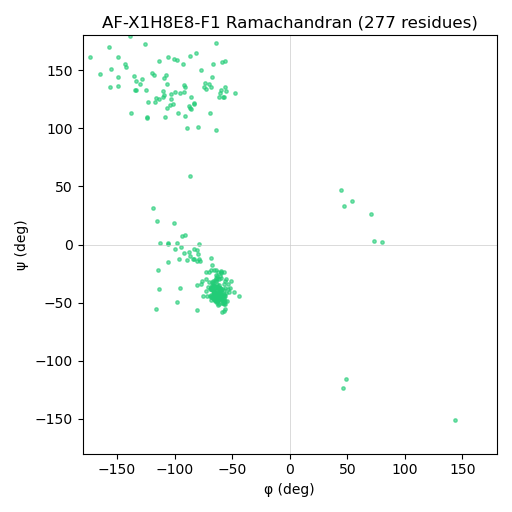3,33,63,37,46,49,68,46,85,44,53,20,57,47,42,41,32,48,74,72,73,45,61,84,38,90,59,48,72,64,49,39,45,72,55,49,37,46,25,48,60,39,40,57,75,78,50,22,67,57,45,40,51,47,19,62,69,32,90,46,72,70,60,20,48,53,40,41,54,49,29,46,50,41,26,51,53,50,49,55,52,38,55,53,49,40,55,54,51,59,74,66,53,61,92,77,71,65,65,39,47,69,50,72,42,73,85,47,55,77,90,40,30,52,59,37,12,45,51,52,20,69,78,60,42,28,31,16,35,21,29,18,44,52,95,65,35,26,45,33,19,35,28,39,45,96,90,44,46,50,38,62,54,48,60,78,44,44,92,56,43,78,44,70,52,74,40,51,53,36,29,41,38,31,27,47,51,86,40,51,67,58,50,43,50,54,48,26,55,59,32,63,77,71,49,54,79,72,70,49,48,86,83,80,88,76,92,72,90,80,58,79,88,75,65,72,98,123

Secondary structure (DSSP, 8-state):
----S-TT--HHHHHHHHHHHHHHHTT-TT--GGGGHHHHHHHHHHTT---SHHHHHHHHHHHHHHHT---HHHHHHHHHTT-TTSPPPHHHIIIIIHHHHTTS-HHHHHHHHHHHHT---HHHHHHHHHHHHHHHHHHHHHHHHHHHHHHHT--SSPPSSEEEEEET--TTTHHHHHHHHHHHH-S-EEEEEEETTEEEEEEE--TT--HHHHHHTTGGGEEEEEEETTEEEEEEEGGGHHHHHHHHHHHHHTT--GGGGS----------GGG----